Protein AF-A0A822H7Q4-F1 (afdb_monomer_lite)

pLDDT: mean 79.82, std 16.3, range [38.84, 96.62]

Structure (mmCIF, N/CA/C/O backbone):
data_AF-A0A822H7Q4-F1
#
_entry.id   AF-A0A822H7Q4-F1
#
loop_
_atom_site.group_PDB
_atom_site.id
_atom_site.type_symbol
_atom_site.label_atom_id
_atom_site.label_alt_id
_atom_site.label_comp_id
_atom_site.label_asym_id
_atom_site.label_entity_id
_atom_site.label_seq_id
_atom_site.pdbx_PDB_ins_code
_atom_site.Cartn_x
_atom_site.Cartn_y
_atom_site.Cartn_z
_atom_site.occupancy
_atom_site.B_iso_or_equiv
_atom_site.auth_seq_id
_atom_site.auth_comp_id
_atom_site.auth_asym_id
_atom_site.auth_atom_id
_atom_site.pdbx_PDB_model_num
ATOM 1 N N . GLU A 1 1 ? -47.490 20.380 -38.529 1.00 43.25 1 GLU A N 1
ATOM 2 C CA . GLU A 1 1 ? -46.152 21.006 -38.601 1.00 43.25 1 GLU A CA 1
ATOM 3 C C . GLU A 1 1 ? -46.006 21.868 -37.349 1.00 43.25 1 GLU A C 1
ATOM 5 O O . GLU A 1 1 ? -46.834 22.737 -37.156 1.00 43.25 1 GLU A O 1
ATOM 10 N N . ASN A 1 2 ? -45.132 21.643 -36.373 1.00 49.16 2 ASN A N 1
ATOM 11 C CA . ASN A 1 2 ? -43.896 20.877 -36.318 1.00 49.16 2 ASN A CA 1
ATOM 12 C C . ASN A 1 2 ? -43.684 20.486 -34.832 1.00 49.16 2 ASN A C 1
ATOM 14 O O . ASN A 1 2 ? -43.223 21.305 -34.042 1.00 49.16 2 ASN A O 1
ATOM 18 N N . TRP A 1 3 ? -44.114 19.288 -34.423 1.00 40.25 3 TRP A N 1
ATOM 19 C CA . TRP A 1 3 ? -43.796 18.728 -33.101 1.00 40.25 3 TRP A CA 1
ATOM 20 C C . TRP A 1 3 ? -42.573 17.829 -33.280 1.00 40.25 3 TRP A C 1
ATOM 22 O O . TRP A 1 3 ? -42.631 16.891 -34.071 1.00 40.25 3 TRP A O 1
ATOM 32 N N . ASN A 1 4 ? -41.470 18.146 -32.599 1.00 50.91 4 ASN A N 1
ATOM 33 C CA . ASN A 1 4 ? -40.236 17.367 -32.644 1.00 50.91 4 ASN A CA 1
ATOM 34 C C . ASN A 1 4 ? -40.035 16.669 -31.291 1.00 50.91 4 ASN A C 1
ATOM 36 O O . ASN A 1 4 ? -39.876 17.330 -30.268 1.00 50.91 4 ASN A O 1
ATOM 40 N N . GLU A 1 5 ? -40.075 15.340 -31.293 1.00 48.12 5 GLU A N 1
ATOM 41 C CA . GLU A 1 5 ? -39.989 14.460 -30.119 1.00 48.12 5 GLU A CA 1
ATOM 42 C C . GLU A 1 5 ? -38.529 14.052 -29.842 1.00 48.12 5 GLU A C 1
ATOM 44 O O . GLU A 1 5 ? -38.214 12.882 -29.658 1.00 48.12 5 GLU A O 1
ATOM 49 N N . CYS A 1 6 ? -37.603 15.013 -29.874 1.00 49.91 6 CYS A N 1
ATOM 50 C CA . CYS A 1 6 ? -36.176 14.791 -29.615 1.00 49.91 6 CYS A CA 1
ATOM 51 C C . CYS A 1 6 ? -35.567 15.993 -28.878 1.00 49.91 6 CYS A C 1
ATOM 53 O O . CYS A 1 6 ? -34.663 16.658 -29.378 1.00 49.91 6 CYS A O 1
ATOM 55 N N . ASP A 1 7 ? -36.055 16.279 -27.670 1.00 47.31 7 ASP A N 1
ATOM 56 C CA . ASP A 1 7 ? -35.211 16.944 -26.675 1.00 47.31 7 ASP A CA 1
ATOM 57 C C . ASP A 1 7 ? -34.294 15.867 -26.074 1.00 47.31 7 ASP A C 1
ATOM 59 O O . ASP A 1 7 ? -34.618 15.242 -25.062 1.00 47.31 7 ASP A O 1
ATOM 63 N N . ASP A 1 8 ? -33.146 15.636 -26.718 1.00 57.78 8 ASP A N 1
ATOM 64 C CA . ASP A 1 8 ? -32.043 14.797 -26.227 1.00 57.78 8 ASP A CA 1
ATOM 65 C C . ASP A 1 8 ? -31.395 15.428 -24.979 1.00 57.78 8 ASP A C 1
ATOM 67 O O . ASP A 1 8 ? -30.238 15.854 -24.971 1.00 57.78 8 ASP A O 1
ATOM 71 N N . LYS A 1 9 ? -32.139 15.511 -23.875 1.00 53.00 9 LYS A N 1
ATOM 72 C CA . LYS A 1 9 ? -31.542 15.742 -22.560 1.00 53.00 9 LYS A CA 1
ATOM 73 C C . LYS A 1 9 ? -31.116 14.384 -22.016 1.00 53.00 9 LYS A C 1
ATOM 75 O O . LYS A 1 9 ? -31.984 13.555 -21.733 1.00 53.00 9 LYS A O 1
ATOM 80 N N . PRO A 1 10 ? -29.813 14.114 -21.826 1.00 49.81 10 PRO A N 1
ATOM 81 C CA . PRO A 1 10 ? -29.409 12.885 -21.167 1.00 49.81 10 PRO A CA 1
ATOM 82 C C . PRO A 1 10 ? -30.016 12.852 -19.755 1.00 49.81 10 PRO A C 1
ATOM 84 O O . PRO A 1 10 ? -29.746 13.723 -18.932 1.00 49.81 10 PRO A O 1
ATOM 87 N N . ILE A 1 11 ? -30.811 11.814 -19.471 1.00 47.50 11 ILE A N 1
ATOM 88 C CA . ILE A 1 11 ? -31.518 11.527 -18.198 1.00 47.50 11 ILE A CA 1
ATOM 89 C C . ILE A 1 11 ? -30.562 11.232 -17.019 1.00 47.50 11 ILE A C 1
ATOM 91 O O . ILE A 1 11 ? -30.946 10.755 -15.955 1.00 47.50 11 ILE A O 1
ATOM 95 N N . ASN A 1 12 ? -29.285 11.563 -17.158 1.00 49.00 12 ASN A N 1
ATOM 96 C CA . ASN A 1 12 ? -28.330 11.457 -16.077 1.00 49.00 12 ASN A CA 1
ATOM 97 C C . ASN A 1 12 ? -27.286 12.564 -16.239 1.00 49.00 12 ASN A C 1
ATOM 99 O O . ASN A 1 12 ? -26.425 12.440 -17.120 1.00 49.00 12 ASN A O 1
ATOM 103 N N . PRO A 1 13 ? -27.309 13.634 -15.420 1.00 46.59 13 PRO A N 1
ATOM 104 C CA . PRO A 1 13 ? -26.098 14.399 -15.221 1.00 46.59 13 PRO A CA 1
ATOM 105 C C . PRO A 1 13 ? -25.134 13.408 -14.575 1.00 46.59 13 PRO A C 1
ATOM 107 O O . PRO A 1 13 ? -25.261 13.095 -13.391 1.00 46.59 13 PRO A O 1
ATOM 110 N N . LYS A 1 14 ? -24.254 12.821 -15.405 1.00 38.84 14 LYS A N 1
ATOM 111 C CA . LYS A 1 14 ? -23.145 11.953 -14.991 1.00 38.84 14 LYS A CA 1
ATOM 112 C C . LYS A 1 14 ? -22.671 12.445 -13.637 1.00 38.84 14 LYS A C 1
ATOM 114 O O . LYS A 1 14 ? -22.471 13.645 -13.515 1.00 38.84 14 LYS A O 1
ATOM 119 N N . ALA A 1 15 ? -22.514 11.558 -12.657 1.00 48.66 15 ALA A N 1
ATOM 120 C CA . ALA A 1 15 ? -21.921 11.897 -11.370 1.00 48.66 15 ALA A CA 1
ATOM 121 C C . ALA A 1 15 ? -20.591 12.631 -11.615 1.00 48.66 15 ALA A C 1
ATOM 123 O O . ALA A 1 15 ? -19.556 12.014 -11.860 1.00 48.66 15 ALA A O 1
ATOM 124 N N . THR A 1 16 ? -20.659 13.957 -11.664 1.00 43.28 16 THR A N 1
ATOM 125 C CA . THR A 1 16 ? -19.546 14.833 -11.971 1.00 43.28 16 THR A CA 1
ATOM 126 C C . THR A 1 16 ? -18.797 14.955 -10.669 1.00 43.28 16 THR A C 1
ATOM 128 O O . THR A 1 16 ? -19.237 15.643 -9.748 1.00 43.28 16 THR A O 1
ATOM 131 N N . GLU A 1 17 ? -17.704 14.206 -10.564 1.00 42.44 17 GLU A N 1
ATOM 132 C CA . GLU A 1 17 ? -16.727 14.395 -9.507 1.00 42.44 17 GLU A CA 1
ATOM 133 C C . GLU A 1 17 ? -16.291 15.866 -9.545 1.00 42.44 17 GLU A C 1
ATOM 135 O O . GLU A 1 17 ? -15.629 16.311 -10.480 1.00 42.44 17 GLU A O 1
ATOM 140 N N . THR A 1 18 ? -16.681 16.628 -8.526 1.00 52.69 18 THR A N 1
ATOM 141 C CA . THR A 1 18 ? -16.407 18.063 -8.326 1.00 52.69 18 THR A CA 1
ATOM 142 C C . THR A 1 18 ? -14.921 18.396 -8.153 1.00 52.69 18 THR A C 1
ATOM 144 O O . THR A 1 18 ? -14.574 19.468 -7.680 1.00 52.69 18 THR A O 1
ATOM 147 N N . LEU A 1 19 ? -14.018 17.481 -8.503 1.00 47.19 19 LEU A N 1
ATOM 148 C CA . LEU A 1 19 ? -12.579 17.653 -8.338 1.00 47.19 19 LEU A CA 1
ATOM 149 C C . LEU A 1 19 ? -11.866 18.145 -9.604 1.00 47.19 19 LEU A C 1
ATOM 151 O O . LEU A 1 19 ? -10.665 18.383 -9.520 1.00 47.19 19 LEU A O 1
ATOM 155 N N . LEU A 1 20 ? -12.542 18.258 -10.759 1.00 45.47 20 LEU A N 1
ATOM 156 C CA . LEU A 1 20 ? -11.851 18.472 -12.043 1.00 45.47 20 LEU A CA 1
ATOM 157 C C . LEU A 1 20 ? -12.375 19.595 -12.955 1.00 45.47 20 LEU A C 1
ATOM 159 O O . LEU A 1 20 ? -11.746 19.822 -13.983 1.00 45.47 20 LEU A O 1
ATOM 163 N N . ASN A 1 21 ? -13.437 20.330 -12.609 1.00 48.22 21 ASN A N 1
ATOM 164 C CA . ASN A 1 21 ? -13.974 21.386 -13.480 1.00 48.22 21 ASN A CA 1
ATOM 165 C C . ASN A 1 21 ? -14.161 22.710 -12.720 1.00 48.22 21 ASN A C 1
ATOM 167 O O . ASN A 1 21 ? -15.269 22.993 -12.282 1.00 48.22 21 ASN A O 1
ATOM 171 N N . ASP A 1 22 ? -13.107 23.524 -12.618 1.00 50.09 22 ASP A N 1
ATOM 172 C CA . ASP A 1 22 ? -13.198 24.900 -12.088 1.00 50.09 22 ASP A CA 1
ATOM 173 C C . ASP A 1 22 ? -13.002 25.985 -13.172 1.00 50.09 22 ASP A C 1
ATOM 175 O O . ASP A 1 22 ? -12.992 27.167 -12.858 1.00 50.09 22 ASP A O 1
ATOM 179 N N . GLU A 1 23 ? -12.838 25.644 -14.458 1.00 51.31 23 GLU A N 1
ATOM 180 C CA . GLU A 1 23 ? -12.320 26.631 -15.431 1.00 51.31 23 GLU A CA 1
ATOM 181 C C . GLU A 1 23 ? -13.359 27.348 -16.322 1.00 51.31 23 GLU A C 1
ATOM 183 O O . GLU A 1 23 ? -12.955 28.230 -17.076 1.00 51.31 23 GLU A O 1
ATOM 188 N N . ILE A 1 24 ? -14.668 27.033 -16.288 1.00 50.84 24 ILE A N 1
ATOM 189 C CA . ILE A 1 24 ? -15.596 27.524 -17.344 1.00 50.84 24 ILE A CA 1
ATOM 190 C C . ILE A 1 24 ? -16.765 28.421 -16.865 1.00 50.84 24 ILE A C 1
ATOM 192 O O . ILE A 1 24 ? -17.206 29.265 -17.641 1.00 50.84 24 ILE A O 1
ATOM 196 N N . ASP A 1 25 ? -17.221 28.370 -15.607 1.00 49.84 25 ASP A N 1
ATOM 197 C CA . ASP A 1 25 ? -18.505 29.010 -15.223 1.00 49.84 25 ASP A CA 1
ATOM 198 C C . ASP A 1 25 ? -18.415 30.379 -14.499 1.00 49.84 25 ASP A C 1
ATOM 200 O O . ASP A 1 25 ? -19.434 30.937 -14.085 1.00 49.84 25 ASP A O 1
ATOM 204 N N . ASP A 1 26 ? -17.229 30.983 -14.380 1.00 52.03 26 ASP A N 1
ATOM 205 C CA . ASP A 1 26 ? -17.000 32.139 -13.487 1.00 52.03 26 ASP A CA 1
ATOM 2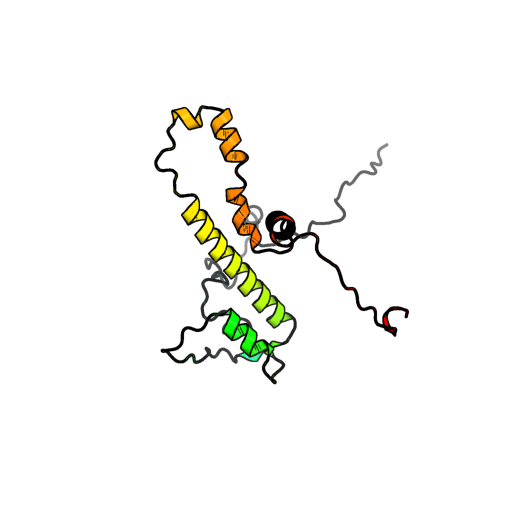06 C C . ASP A 1 26 ? -17.161 33.544 -14.109 1.00 52.03 26 ASP A C 1
ATOM 208 O O . ASP A 1 26 ? -16.841 34.547 -13.471 1.00 52.03 26 ASP A O 1
ATOM 212 N N . GLN A 1 27 ? -17.678 33.689 -15.335 1.00 52.03 27 GLN A N 1
ATOM 213 C CA . GLN A 1 27 ? -17.670 35.008 -15.999 1.00 52.03 27 GLN A CA 1
ATOM 214 C C . GLN A 1 27 ? -18.824 35.969 -15.646 1.00 52.03 27 GLN A C 1
ATOM 216 O O . GLN A 1 27 ? -18.727 37.137 -16.006 1.00 52.03 27 GLN A O 1
ATOM 221 N N . ASN A 1 28 ? -19.884 35.565 -14.928 1.00 49.94 28 ASN A N 1
ATOM 222 C CA . ASN A 1 28 ? -21.090 36.415 -14.788 1.00 49.94 28 ASN A CA 1
ATOM 223 C C . ASN A 1 28 ? -21.705 36.537 -13.377 1.00 49.94 28 ASN A C 1
ATOM 225 O O . ASN A 1 28 ? -22.917 36.716 -13.255 1.00 49.94 28 ASN A O 1
ATOM 229 N N . ASN A 1 29 ? -20.927 36.490 -12.289 1.00 46.94 29 ASN A N 1
ATOM 230 C CA . ASN A 1 29 ? -21.491 36.687 -10.942 1.00 46.94 29 ASN A CA 1
ATOM 231 C C . ASN A 1 29 ? -20.861 37.874 -10.193 1.00 46.94 29 ASN A C 1
ATOM 233 O O . ASN A 1 29 ? -19.789 37.766 -9.604 1.00 46.94 29 ASN A O 1
ATOM 237 N N . ILE A 1 30 ? -21.562 39.014 -10.206 1.00 52.94 30 ILE A N 1
ATOM 238 C CA . ILE A 1 30 ? -21.228 40.236 -9.461 1.00 52.94 30 ILE A CA 1
ATOM 239 C C . ILE A 1 30 ? -21.564 40.004 -7.981 1.00 52.94 30 ILE A C 1
ATOM 241 O O . ILE A 1 30 ? -22.642 40.330 -7.491 1.00 52.94 30 ILE A O 1
ATOM 245 N N . GLY A 1 31 ? -20.624 39.400 -7.268 1.00 50.88 31 GLY A N 1
ATOM 246 C CA . GLY A 1 31 ? -20.620 39.273 -5.818 1.00 50.88 31 GLY A CA 1
ATOM 247 C C . GLY A 1 31 ? -19.239 38.805 -5.387 1.00 50.88 31 GLY A C 1
ATOM 248 O O . GLY A 1 31 ? -18.739 37.820 -5.923 1.00 50.88 31 GLY A O 1
ATOM 249 N N . ILE A 1 32 ? -18.600 39.502 -4.444 1.00 57.34 32 ILE A N 1
ATOM 250 C CA . ILE A 1 32 ? -17.322 39.050 -3.880 1.00 57.34 32 ILE A CA 1
ATOM 251 C C . ILE A 1 32 ? -17.616 37.798 -3.046 1.00 57.34 32 ILE A C 1
ATOM 253 O O . ILE A 1 32 ? -18.024 37.878 -1.887 1.00 57.34 32 ILE A O 1
ATOM 257 N N . LYS A 1 33 ? -17.464 36.627 -3.665 1.00 54.88 33 LYS A N 1
ATOM 258 C CA . LYS A 1 33 ? -17.593 35.326 -3.015 1.00 54.88 33 LYS A CA 1
ATOM 259 C C . LYS A 1 33 ? -16.255 34.966 -2.374 1.00 54.88 33 LYS A C 1
ATOM 261 O O . LYS A 1 33 ? -15.488 34.209 -2.949 1.00 54.88 33 LYS A O 1
ATOM 266 N N . PHE A 1 34 ? -15.992 35.471 -1.170 1.00 54.28 34 PHE A N 1
ATOM 267 C CA . PHE A 1 34 ? -14.905 34.922 -0.355 1.00 54.28 34 PHE A CA 1
ATOM 268 C C . PHE A 1 34 ? -15.344 33.555 0.182 1.00 54.28 34 PHE A C 1
ATOM 270 O O . PHE A 1 34 ? -16.037 33.457 1.198 1.00 54.28 34 PHE A O 1
ATOM 277 N N . ALA A 1 35 ? -14.990 32.480 -0.520 1.00 65.19 35 ALA A N 1
ATOM 278 C CA . ALA A 1 35 ? -15.156 31.137 0.016 1.00 65.19 35 ALA A CA 1
ATOM 279 C C . ALA A 1 35 ? -14.091 30.906 1.108 1.00 65.19 35 ALA A C 1
ATOM 281 O O . ALA A 1 35 ? -12.917 31.226 0.898 1.00 65.19 35 ALA A O 1
ATOM 282 N N . PRO A 1 36 ? -14.438 30.345 2.281 1.00 56.47 36 PRO A N 1
ATOM 283 C CA . PRO A 1 36 ? -13.436 29.959 3.268 1.00 56.47 36 PRO A CA 1
ATOM 284 C C . PRO A 1 36 ? -12.482 28.929 2.644 1.00 56.47 36 PRO A C 1
ATOM 286 O O . PRO A 1 36 ? -12.860 27.783 2.419 1.00 56.47 36 PRO A O 1
ATOM 289 N N . GLY A 1 37 ? -11.250 29.354 2.349 1.00 64.81 37 GLY A N 1
ATOM 290 C CA . GLY A 1 37 ? -10.260 28.545 1.629 1.00 64.81 37 GLY A CA 1
ATOM 291 C C . GLY A 1 37 ? -9.882 29.060 0.238 1.00 64.81 37 GLY A C 1
ATOM 292 O O . GLY A 1 37 ? -9.116 28.384 -0.444 1.00 64.81 37 GLY A O 1
ATOM 293 N N . GLU A 1 38 ? -10.354 30.239 -0.172 1.00 72.00 38 GLU A N 1
ATOM 294 C CA . GLU A 1 38 ? -9.885 30.906 -1.389 1.00 72.00 38 GLU A CA 1
ATOM 295 C C . GLU A 1 38 ? -8.345 30.989 -1.402 1.00 72.00 38 GLU A C 1
ATOM 297 O O . GLU A 1 38 ? -7.716 31.347 -0.403 1.00 72.00 38 GLU A O 1
ATOM 302 N N . ASN A 1 39 ? -7.733 30.587 -2.519 1.00 69.81 39 ASN A N 1
ATOM 303 C CA . ASN A 1 39 ? -6.283 30.441 -2.726 1.00 69.81 39 ASN A CA 1
ATOM 304 C C . ASN A 1 39 ? -5.565 29.317 -1.951 1.00 69.81 39 ASN A C 1
ATOM 306 O O . ASN A 1 39 ? -4.356 29.141 -2.127 1.00 69.81 39 ASN A O 1
ATOM 310 N N . ASN A 1 40 ? -6.262 28.502 -1.152 1.00 75.44 40 ASN A N 1
ATOM 311 C CA . ASN A 1 40 ? -5.648 27.369 -0.456 1.00 75.44 40 ASN A CA 1
ATOM 312 C C . ASN A 1 40 ? -5.873 26.046 -1.196 1.00 75.44 40 ASN A C 1
ATOM 314 O O . ASN A 1 40 ? -7.000 25.611 -1.417 1.00 75.44 40 ASN A O 1
ATOM 318 N N . LYS A 1 41 ? -4.778 25.344 -1.511 1.00 77.62 41 LYS A N 1
ATOM 319 C CA . LYS A 1 41 ? -4.829 23.977 -2.050 1.00 77.62 41 LYS A CA 1
ATOM 320 C C . LYS A 1 41 ? -4.904 22.967 -0.900 1.00 77.62 41 LYS A C 1
ATOM 322 O O . LYS A 1 41 ? -4.080 23.046 0.017 1.00 77.62 41 LYS A O 1
ATOM 327 N N . PRO A 1 42 ? -5.837 22.000 -0.927 1.00 74.19 42 PRO A N 1
ATOM 328 C CA . PRO A 1 42 ? -5.928 20.996 0.121 1.00 74.19 42 PRO A CA 1
ATOM 329 C C . PRO A 1 42 ? -4.659 20.140 0.157 1.00 74.19 42 PRO A C 1
ATOM 331 O O . PRO A 1 42 ? -4.138 19.699 -0.871 1.00 74.19 42 PRO A O 1
ATOM 334 N N . ILE A 1 43 ? -4.161 19.882 1.365 1.00 82.56 43 ILE A N 1
ATOM 335 C CA . ILE A 1 43 ? -3.014 18.998 1.564 1.00 82.56 43 ILE A CA 1
ATOM 336 C C . ILE A 1 43 ? -3.457 17.561 1.271 1.00 82.56 43 ILE A C 1
ATOM 338 O O . ILE A 1 43 ? -4.503 17.102 1.730 1.00 82.56 43 ILE A O 1
ATOM 342 N N . SER A 1 44 ? -2.641 16.822 0.517 1.00 83.25 44 SER A N 1
ATOM 343 C CA . SER A 1 44 ? -2.902 15.408 0.245 1.00 83.25 44 SER A CA 1
ATOM 344 C C . SER A 1 44 ? -2.959 14.585 1.538 1.00 83.25 44 SER A C 1
ATOM 346 O O . SER A 1 44 ? -2.114 14.733 2.423 1.00 83.25 44 SER A O 1
ATOM 348 N N . ILE A 1 45 ? -3.878 13.615 1.585 1.00 86.12 45 ILE A N 1
ATOM 349 C CA . ILE A 1 45 ? -4.057 12.641 2.683 1.00 86.12 45 ILE A CA 1
ATOM 350 C C . ILE A 1 45 ? -2.745 11.917 3.052 1.00 86.12 45 ILE A C 1
ATOM 352 O O . ILE A 1 45 ? -2.586 11.432 4.174 1.00 86.12 45 ILE A O 1
ATOM 356 N N . LEU A 1 46 ? -1.809 11.803 2.104 1.00 85.56 46 LEU A N 1
ATOM 357 C CA . LEU A 1 46 ? -0.505 11.178 2.329 1.00 85.56 46 LEU A CA 1
ATOM 358 C C . LEU A 1 46 ? 0.520 12.097 2.998 1.00 85.56 46 LEU A C 1
ATOM 360 O O . LEU A 1 46 ? 1.384 11.594 3.716 1.00 85.56 46 LEU A O 1
ATOM 364 N N . MET A 1 47 ? 0.445 13.400 2.729 1.00 84.31 47 MET A N 1
ATOM 365 C CA . MET A 1 47 ? 1.413 14.388 3.210 1.00 84.31 47 MET A CA 1
ATOM 366 C C . MET A 1 47 ? 1.053 14.893 4.608 1.00 84.31 47 MET A C 1
ATOM 368 O O . MET A 1 47 ? 1.941 15.215 5.395 1.00 84.31 47 MET A O 1
ATOM 372 N N . ASP A 1 48 ? -0.237 14.917 4.942 1.00 86.44 48 ASP A N 1
ATOM 373 C CA . ASP A 1 48 ? -0.692 15.361 6.252 1.00 86.44 48 ASP A CA 1
ATOM 374 C C . ASP A 1 48 ? -0.459 14.290 7.341 1.00 86.44 48 ASP A C 1
ATOM 376 O O . ASP A 1 48 ? -1.076 13.217 7.382 1.00 86.44 48 ASP A O 1
ATOM 380 N N . LEU A 1 49 ? 0.446 14.616 8.269 1.00 84.38 49 LEU A N 1
ATOM 381 C CA . LEU A 1 49 ? 0.801 13.784 9.419 1.00 84.38 49 LEU A CA 1
ATOM 382 C C . LEU A 1 49 ? -0.341 13.644 10.436 1.00 84.38 49 LEU A C 1
ATOM 384 O O . LEU A 1 49 ? -0.404 12.624 11.123 1.00 84.38 49 LEU A O 1
ATOM 388 N N . LYS A 1 50 ? -1.223 14.646 10.540 1.00 86.94 50 LYS A N 1
ATOM 389 C CA . LYS A 1 50 ? -2.293 14.748 11.550 1.00 86.94 50 LYS A CA 1
ATOM 390 C C . LYS A 1 50 ? -3.686 14.511 10.963 1.00 86.94 50 LYS A C 1
ATOM 392 O O . LYS A 1 50 ? -4.687 14.732 11.641 1.00 86.94 50 LYS A O 1
ATOM 397 N N . VAL A 1 51 ? -3.757 14.027 9.724 1.00 89.69 51 VAL A N 1
ATOM 398 C CA . VAL A 1 51 ? -5.013 13.903 8.976 1.00 89.69 51 VAL A CA 1
ATOM 399 C C . VAL A 1 51 ? -6.074 13.072 9.701 1.00 89.69 51 VAL A C 1
ATOM 401 O O . VAL A 1 51 ? -7.244 13.425 9.655 1.00 89.69 51 VAL A O 1
ATOM 404 N N . ASP A 1 52 ? -5.716 11.991 10.410 1.00 89.94 52 ASP A N 1
ATOM 405 C CA . ASP A 1 52 ? -6.727 11.190 11.121 1.00 89.94 52 ASP A CA 1
ATOM 406 C C . ASP A 1 52 ? -7.300 11.963 12.316 1.00 89.94 52 ASP A C 1
ATOM 408 O O . ASP A 1 52 ? -8.508 11.947 12.545 1.00 89.94 52 ASP A O 1
ATOM 412 N N . GLU A 1 53 ? -6.427 12.631 13.070 1.00 91.06 53 GLU A N 1
ATOM 413 C CA . GLU A 1 53 ? -6.769 13.396 14.264 1.00 91.06 53 GLU A CA 1
ATOM 414 C C . GLU A 1 53 ? -7.635 14.616 13.942 1.00 91.06 53 GLU A C 1
ATOM 416 O O . GLU A 1 53 ? -8.552 14.929 14.705 1.00 91.06 53 GLU A O 1
ATOM 421 N N . LEU A 1 54 ? -7.373 15.258 12.800 1.00 88.62 54 LEU A N 1
ATOM 422 C CA . LEU A 1 54 ? -8.141 16.395 12.293 1.00 88.62 54 LEU A CA 1
ATOM 423 C C . LEU A 1 54 ? -9.455 15.965 11.625 1.00 88.62 54 LEU A C 1
ATOM 425 O O . LEU A 1 54 ? -10.474 16.620 11.820 1.00 88.62 54 LEU A O 1
ATOM 429 N N . THR A 1 55 ? -9.466 14.844 10.894 1.00 90.69 55 THR A N 1
ATOM 430 C CA . THR A 1 55 ? -10.675 14.346 10.203 1.00 90.69 55 THR A CA 1
ATOM 431 C C . THR A 1 55 ? -11.698 13.769 11.181 1.00 90.69 55 THR A C 1
ATOM 433 O O . THR A 1 55 ? -12.903 13.865 10.954 1.00 90.69 55 THR A O 1
ATOM 436 N N . PHE A 1 56 ? -11.250 13.190 12.302 1.00 92.50 56 PHE A N 1
ATOM 437 C CA . PHE A 1 56 ? -12.139 12.582 13.297 1.00 92.50 56 PHE A CA 1
ATOM 438 C C . PHE A 1 56 ? -12.012 13.218 14.694 1.00 92.50 56 PHE A C 1
ATOM 440 O O . PHE A 1 56 ? -11.610 12.532 15.645 1.00 92.50 56 PHE A O 1
ATOM 447 N N . PRO A 1 57 ? -12.456 14.479 14.886 1.00 91.06 57 PRO A N 1
ATOM 448 C CA . PRO A 1 57 ? -12.431 15.138 16.194 1.00 91.06 57 PRO A CA 1
ATOM 449 C C . PRO A 1 57 ? -13.208 14.368 17.267 1.00 91.06 57 PRO A C 1
ATOM 451 O O . PRO A 1 57 ? -12.790 14.319 18.416 1.00 91.06 57 PRO A O 1
ATOM 454 N N . LYS A 1 58 ? -14.295 13.676 16.899 1.00 90.38 58 LYS A N 1
ATOM 455 C CA . LYS A 1 58 ? -15.088 12.846 17.829 1.00 90.38 58 LYS A CA 1
ATOM 456 C C . LYS A 1 58 ? -14.312 11.652 18.406 1.00 90.38 58 LYS A C 1
ATOM 458 O O . LYS A 1 58 ? -14.714 11.098 19.426 1.00 90.38 58 LYS A O 1
ATOM 463 N N . ILE A 1 59 ? -13.248 11.217 17.732 1.00 90.38 59 ILE A N 1
ATOM 464 C CA . ILE A 1 59 ? -12.414 10.085 18.156 1.00 90.38 59 ILE A CA 1
ATOM 465 C C . ILE A 1 59 ? -11.177 10.602 18.890 1.00 90.38 59 ILE A C 1
ATOM 467 O O . ILE A 1 59 ? -10.883 10.143 19.989 1.00 90.38 59 ILE A O 1
ATOM 471 N N . TYR A 1 60 ? -10.474 11.566 18.294 1.00 90.25 60 TYR A N 1
ATOM 472 C CA . TYR A 1 60 ? -9.155 12.002 18.761 1.00 90.25 60 TYR A CA 1
ATOM 473 C C . TYR A 1 60 ? -9.174 13.309 19.562 1.00 90.25 60 TYR A C 1
ATOM 475 O O . TYR A 1 60 ? -8.138 13.733 20.070 1.00 90.25 60 TYR A O 1
ATOM 483 N N . CYS A 1 61 ? -10.327 13.973 19.670 1.00 88.19 61 CYS A N 1
ATOM 484 C CA . CYS A 1 61 ? -10.493 15.279 20.316 1.00 88.19 61 CYS A CA 1
ATOM 485 C C . CYS A 1 61 ? -9.508 16.342 19.792 1.00 88.19 61 CYS A C 1
ATOM 487 O O . CYS A 1 61 ? -9.049 17.185 20.560 1.00 88.19 61 CYS A O 1
ATOM 489 N N . GLY A 1 62 ? -9.112 16.250 18.515 1.00 82.50 62 GLY A N 1
ATOM 490 C CA . GLY A 1 62 ? -8.105 17.124 17.901 1.00 82.50 62 GLY A CA 1
ATOM 491 C C . GLY A 1 62 ? -6.690 16.985 18.482 1.00 82.50 62 GLY A C 1
ATOM 492 O O . GLY A 1 62 ? -5.819 17.798 18.181 1.00 82.50 62 GLY A O 1
ATOM 493 N N . LYS A 1 63 ? -6.430 15.976 19.325 1.00 85.81 63 LYS A N 1
ATOM 494 C CA . LYS A 1 63 ? -5.127 15.762 19.962 1.00 85.81 63 LYS A CA 1
ATOM 495 C C . LYS A 1 63 ? -4.285 14.788 19.153 1.00 85.81 63 LYS A C 1
ATOM 497 O O . LYS A 1 63 ? -4.724 13.688 18.829 1.00 85.81 63 LYS A O 1
ATOM 502 N N . GLN A 1 64 ? -3.038 15.176 18.899 1.00 84.56 64 GLN A N 1
ATOM 503 C CA . GLN A 1 64 ? -2.061 14.323 18.232 1.00 84.56 64 GLN A CA 1
ATOM 504 C C . GLN A 1 64 ? -1.754 13.068 19.062 1.00 84.56 64 GLN A C 1
ATOM 506 O O . GLN A 1 64 ? -1.586 13.132 20.285 1.00 84.56 64 GLN A O 1
ATOM 511 N N . ARG A 1 65 ? -1.614 11.924 18.382 1.00 84.19 65 ARG A N 1
ATOM 512 C CA . ARG A 1 65 ? -1.157 10.675 19.003 1.00 84.19 65 ARG A CA 1
ATOM 513 C C . ARG A 1 65 ? 0.262 10.826 19.565 1.00 84.19 65 ARG A C 1
ATOM 515 O O . ARG A 1 65 ? 1.187 11.233 18.864 1.00 84.19 65 ARG A O 1
ATOM 522 N N . LYS A 1 66 ? 0.451 10.441 20.830 1.00 85.69 66 LYS A N 1
ATOM 523 C CA . LYS A 1 66 ? 1.770 10.394 21.478 1.00 85.69 66 LYS A CA 1
ATOM 524 C C . LYS A 1 66 ? 2.477 9.096 21.093 1.00 85.69 66 LYS A C 1
ATOM 526 O O . LYS A 1 66 ? 2.132 8.028 21.594 1.00 85.69 66 LYS A O 1
ATOM 531 N N . ILE A 1 67 ? 3.455 9.183 20.198 1.00 84.44 67 ILE A N 1
ATOM 532 C CA . ILE A 1 67 ? 4.286 8.045 19.787 1.00 84.44 67 ILE A CA 1
ATOM 533 C C . ILE A 1 67 ? 5.633 8.158 20.502 1.00 84.44 67 ILE A C 1
ATOM 535 O O . ILE A 1 67 ? 6.222 9.235 20.553 1.00 84.44 67 ILE A O 1
ATOM 539 N N . LYS A 1 68 ? 6.122 7.050 21.073 1.00 87.12 68 LYS A N 1
ATOM 540 C CA . LYS A 1 68 ? 7.455 7.012 21.691 1.00 87.12 68 LYS A CA 1
ATOM 541 C C . LYS A 1 68 ? 8.522 7.287 20.616 1.00 87.12 68 LYS A C 1
ATOM 543 O O . LYS A 1 68 ? 8.483 6.623 19.579 1.00 87.12 68 LYS A O 1
ATOM 548 N N . PRO A 1 69 ? 9.495 8.185 20.858 1.00 79.81 69 PRO A N 1
ATOM 549 C CA . PRO A 1 69 ? 10.439 8.632 19.828 1.00 79.81 69 PRO A CA 1
ATOM 550 C C . PRO A 1 69 ? 11.339 7.507 19.299 1.00 79.81 69 PRO A C 1
ATOM 552 O O . PRO A 1 69 ? 11.749 7.539 18.146 1.00 79.81 69 PRO A O 1
ATOM 555 N N . ASN A 1 70 ? 11.592 6.471 20.105 1.00 86.25 70 ASN A N 1
ATOM 556 C CA . ASN A 1 70 ? 12.496 5.379 19.739 1.00 86.25 70 ASN A CA 1
ATOM 557 C C . ASN A 1 70 ? 11.813 4.209 18.995 1.00 86.25 70 ASN A C 1
ATOM 559 O O . ASN A 1 70 ? 12.387 3.132 18.861 1.00 86.25 70 ASN A O 1
ATOM 563 N N . VAL A 1 71 ? 10.560 4.370 18.545 1.00 87.50 71 VAL A N 1
ATOM 564 C CA . VAL A 1 71 ? 9.791 3.288 17.909 1.00 87.50 71 VAL A CA 1
ATOM 565 C C . VAL A 1 71 ? 9.382 3.670 16.490 1.00 87.50 71 VAL A C 1
ATOM 567 O O . VAL A 1 71 ? 8.554 4.554 16.277 1.00 87.50 71 VAL A O 1
ATOM 570 N N . LYS A 1 72 ? 9.894 2.930 15.498 1.00 85.62 72 LYS A N 1
ATOM 571 C CA . LYS A 1 72 ? 9.442 3.042 14.103 1.00 85.62 72 LYS A CA 1
ATOM 572 C C . LYS A 1 72 ? 8.054 2.414 13.947 1.00 85.62 72 LYS A C 1
ATOM 574 O O . LYS A 1 72 ? 7.910 1.189 13.879 1.00 85.62 72 LYS A O 1
ATOM 579 N N . LEU A 1 73 ? 7.024 3.256 13.874 1.00 88.06 73 LEU A N 1
ATOM 580 C CA . LEU A 1 73 ? 5.631 2.827 13.764 1.00 88.06 73 LEU A CA 1
ATOM 581 C C . LEU A 1 73 ? 5.045 3.158 12.386 1.00 88.06 73 LEU A C 1
ATOM 583 O O . LEU A 1 73 ? 4.879 4.316 12.016 1.00 88.06 73 LEU A O 1
ATOM 587 N N . THR A 1 74 ? 4.704 2.126 11.614 1.00 90.94 74 THR A N 1
ATOM 588 C CA . THR A 1 74 ? 4.012 2.282 10.326 1.00 90.94 74 THR A CA 1
ATOM 589 C C . THR A 1 74 ? 2.526 2.562 10.545 1.00 90.94 74 THR A C 1
ATOM 591 O O . THR A 1 74 ? 1.914 1.975 11.437 1.00 90.94 74 THR A O 1
ATOM 594 N N . TYR A 1 75 ? 1.905 3.345 9.658 1.00 91.94 75 TYR A N 1
ATOM 595 C CA . TYR A 1 75 ? 0.460 3.608 9.694 1.00 91.94 75 TYR A CA 1
ATOM 596 C C . TYR A 1 75 ? -0.391 2.326 9.747 1.00 91.94 75 TYR A C 1
ATOM 598 O O . TYR A 1 75 ? -1.337 2.246 10.521 1.00 91.94 75 TYR A O 1
ATOM 606 N N . ALA A 1 76 ? -0.004 1.271 9.021 1.00 93.19 76 ALA A N 1
ATOM 607 C CA . ALA A 1 76 ? -0.690 -0.024 9.062 1.00 93.19 76 ALA A CA 1
ATOM 608 C C . ALA A 1 76 ? -0.699 -0.673 10.458 1.00 93.19 76 ALA A C 1
ATOM 610 O O . ALA A 1 76 ? -1.667 -1.341 10.815 1.00 93.19 76 ALA A O 1
ATOM 611 N N . LYS A 1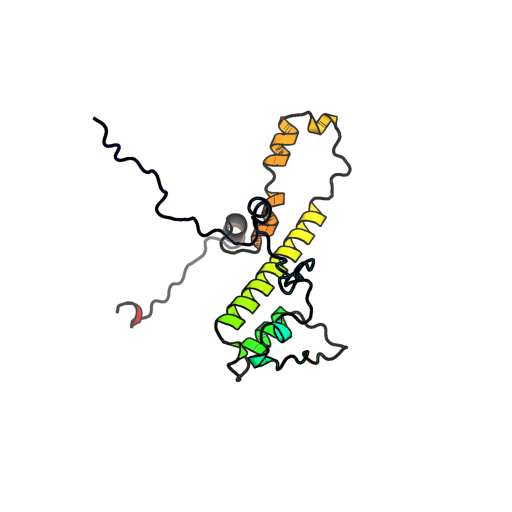 77 ? 0.358 -0.476 11.261 1.00 93.00 77 LYS A N 1
ATOM 612 C CA . LYS A 1 77 ? 0.407 -0.965 12.648 1.00 93.00 77 LYS A CA 1
ATOM 613 C C . LYS A 1 77 ? -0.548 -0.171 13.536 1.00 93.00 77 LYS A C 1
ATOM 615 O O . LYS A 1 77 ? -1.237 -0.776 14.350 1.00 93.00 77 LYS A O 1
ATOM 620 N N . ILE A 1 78 ? -0.622 1.145 13.334 1.00 92.06 78 ILE A N 1
ATOM 621 C CA . ILE A 1 78 ? -1.558 2.025 14.046 1.00 92.06 78 ILE A CA 1
ATOM 622 C C . ILE A 1 78 ? -2.996 1.626 13.720 1.00 92.06 78 ILE A C 1
ATOM 624 O O . ILE A 1 78 ? -3.742 1.276 14.625 1.00 92.06 78 ILE A O 1
ATOM 628 N N . ALA A 1 79 ? -3.344 1.559 12.433 1.00 93.00 79 ALA A N 1
ATOM 629 C CA . ALA A 1 79 ? -4.661 1.142 11.958 1.00 93.00 79 ALA A CA 1
ATOM 630 C C . ALA A 1 79 ? -5.067 -0.236 12.503 1.00 93.00 79 ALA A C 1
ATOM 632 O O . ALA A 1 79 ? -6.171 -0.419 13.005 1.00 93.00 79 ALA A O 1
ATOM 633 N N . LYS A 1 80 ? -4.150 -1.212 12.460 1.00 93.50 80 LYS A N 1
ATOM 634 C CA . LYS A 1 80 ? -4.377 -2.554 13.012 1.00 93.50 80 LYS A CA 1
ATOM 635 C C . LYS A 1 80 ? -4.572 -2.534 14.531 1.00 93.50 80 LYS A C 1
ATOM 637 O O . LYS A 1 80 ? -5.308 -3.367 15.053 1.00 93.50 80 LYS A O 1
ATOM 642 N N . SER A 1 81 ? -3.878 -1.651 15.246 1.00 92.31 81 SER A N 1
ATOM 643 C CA . SER A 1 81 ? -4.083 -1.466 16.681 1.00 92.31 81 SER A CA 1
ATOM 644 C C . SER A 1 81 ? -5.476 -0.904 16.929 1.00 92.31 81 SER A C 1
ATOM 646 O O . SER A 1 81 ? -6.264 -1.565 17.587 1.00 92.31 81 SER A O 1
ATOM 648 N N . GLU A 1 82 ? -5.803 0.240 16.324 1.00 91.88 82 GLU A N 1
ATOM 649 C CA . GLU A 1 82 ? -7.083 0.945 16.474 1.00 91.88 82 GLU A CA 1
ATOM 650 C C . GLU A 1 82 ? -8.291 0.055 16.152 1.00 91.88 82 GLU A C 1
ATOM 652 O O . GLU A 1 82 ? -9.273 0.073 16.885 1.00 91.88 82 GLU A O 1
ATOM 657 N N . LEU A 1 83 ? -8.210 -0.771 15.104 1.00 91.81 83 LEU A N 1
ATOM 658 C CA . LEU A 1 83 ? -9.291 -1.691 14.728 1.00 91.81 83 LEU A CA 1
ATOM 659 C C . LEU A 1 83 ? -9.467 -2.875 15.689 1.00 91.81 83 LEU A C 1
ATOM 661 O O . LEU A 1 83 ? -10.547 -3.460 15.740 1.00 91.81 83 LEU A O 1
ATOM 665 N N . ARG A 1 84 ? -8.420 -3.245 16.434 1.00 92.25 84 ARG A N 1
ATOM 666 C CA . ARG A 1 84 ? -8.450 -4.345 17.414 1.00 92.25 84 ARG A CA 1
ATOM 667 C C . ARG A 1 84 ? -8.683 -3.869 18.845 1.00 92.25 84 ARG A C 1
ATOM 669 O O . ARG A 1 84 ? -8.771 -4.704 19.741 1.00 92.25 84 ARG A O 1
ATOM 676 N N . MET A 1 85 ? -8.750 -2.560 19.076 1.00 89.75 85 MET A N 1
ATOM 677 C CA . MET A 1 85 ? -9.058 -2.027 20.398 1.00 89.75 85 MET A CA 1
ATOM 678 C C . MET A 1 85 ? -10.479 -2.416 20.812 1.00 89.75 85 MET A C 1
ATOM 680 O O . MET A 1 85 ? -11.376 -2.542 19.978 1.00 89.75 85 MET A O 1
ATOM 684 N N . PHE A 1 86 ? -10.676 -2.580 22.123 1.00 90.69 86 PHE A N 1
ATOM 685 C CA . PHE A 1 86 ? -12.003 -2.776 22.707 1.00 90.69 86 PHE A CA 1
ATOM 686 C C . PHE A 1 86 ? -12.932 -1.594 22.387 1.00 90.69 86 PHE A C 1
ATOM 688 O O . PHE A 1 86 ? -14.111 -1.786 22.097 1.00 90.69 86 PHE A O 1
ATOM 695 N N . ASP A 1 87 ? -12.386 -0.372 22.365 1.00 89.88 87 ASP A N 1
ATOM 696 C CA . ASP A 1 87 ? -13.120 0.814 21.929 1.00 89.88 87 ASP A CA 1
ATOM 697 C C . ASP A 1 87 ? -13.489 0.727 20.438 1.00 89.88 87 ASP A C 1
ATOM 699 O O . ASP A 1 87 ? -12.639 0.749 19.544 1.00 89.88 87 ASP A O 1
ATOM 703 N N . ARG A 1 88 ? -14.797 0.678 20.167 1.00 90.56 88 ARG A N 1
ATOM 704 C CA . ARG A 1 88 ? -15.363 0.551 18.821 1.00 90.56 88 ARG A CA 1
ATOM 705 C C . ARG A 1 88 ? -15.481 1.867 18.058 1.00 90.56 88 ARG A C 1
ATOM 707 O O . ARG A 1 88 ? -15.865 1.840 16.890 1.00 90.56 88 ARG A O 1
ATOM 714 N N . ARG A 1 89 ? -15.124 3.021 18.638 1.00 89.81 89 ARG A N 1
ATOM 715 C CA . ARG A 1 89 ? -15.165 4.318 17.927 1.00 89.81 89 ARG A CA 1
ATOM 716 C C . ARG A 1 89 ? -14.338 4.298 16.639 1.00 89.81 89 ARG A C 1
ATOM 718 O O . ARG A 1 89 ? -14.788 4.842 15.631 1.00 89.81 89 ARG A O 1
ATOM 725 N N . CYS A 1 90 ? -13.191 3.618 16.657 1.00 88.12 90 CYS A N 1
ATOM 726 C CA . CYS A 1 90 ? -12.319 3.428 15.495 1.00 88.12 90 CYS A CA 1
ATOM 727 C C . CYS A 1 90 ? -12.849 2.400 14.480 1.00 88.12 90 CYS A C 1
ATOM 729 O O . CYS A 1 90 ? -12.419 2.404 13.330 1.00 88.12 90 CYS A O 1
ATOM 731 N N . GLY A 1 91 ? -13.791 1.543 14.885 1.00 89.56 91 GLY A N 1
ATOM 732 C CA . GLY A 1 91 ? -14.450 0.554 14.028 1.00 89.56 91 GLY A CA 1
ATOM 733 C C . GLY A 1 91 ? -15.653 1.097 13.253 1.00 89.56 91 GLY A C 1
ATOM 734 O O . GLY A 1 91 ? -16.285 0.349 12.514 1.00 89.56 91 GLY A O 1
ATOM 735 N N . LYS A 1 92 ? -15.992 2.385 13.405 1.00 91.94 92 LYS A N 1
ATOM 736 C CA . LYS A 1 92 ? -17.063 3.017 12.626 1.00 91.94 92 LYS A CA 1
ATOM 737 C C . LYS A 1 92 ? -16.746 2.985 11.137 1.00 91.94 92 LYS A C 1
ATOM 739 O O . LYS A 1 92 ? -15.620 3.273 10.735 1.00 91.94 92 LYS A O 1
ATOM 744 N N . VAL A 1 93 ? -17.778 2.747 10.332 1.00 94.06 93 VAL A N 1
ATOM 745 C CA . VAL A 1 93 ? -17.701 2.616 8.870 1.00 94.06 93 VAL A CA 1
ATOM 746 C C . VAL A 1 93 ? -16.918 3.768 8.223 1.00 94.06 93 VAL A C 1
ATOM 748 O O . VAL A 1 93 ? -15.980 3.524 7.468 1.00 94.06 93 VAL A O 1
ATOM 751 N N . SER A 1 94 ? -17.202 5.021 8.596 1.00 92.94 94 SER A N 1
ATOM 752 C CA . SER A 1 94 ? -16.504 6.201 8.056 1.00 92.94 94 SER A CA 1
ATOM 753 C C . SER A 1 94 ? -14.995 6.186 8.335 1.00 92.94 94 SER A C 1
ATOM 755 O O . SER A 1 94 ? -14.186 6.459 7.449 1.00 92.94 94 SER A O 1
ATOM 757 N N . LYS A 1 95 ? -14.594 5.823 9.560 1.00 93.31 95 LYS A N 1
ATOM 758 C CA . LYS A 1 95 ? -13.180 5.735 9.955 1.00 93.31 95 LYS A CA 1
ATOM 759 C C . LYS A 1 95 ? -12.495 4.532 9.310 1.00 93.31 95 LYS A C 1
ATOM 761 O O . LYS A 1 95 ? -11.333 4.634 8.909 1.00 93.31 95 LYS A O 1
ATOM 766 N N . LEU A 1 96 ? -13.204 3.414 9.180 1.00 94.38 96 LEU A N 1
ATOM 767 C CA . LEU A 1 96 ? -12.706 2.207 8.530 1.00 94.38 96 LEU A CA 1
ATOM 768 C C . LEU A 1 96 ? -12.374 2.474 7.058 1.00 94.38 96 LEU A C 1
ATOM 770 O O . LEU A 1 96 ? -11.244 2.221 6.640 1.00 94.38 96 LEU A O 1
ATOM 774 N N . PHE A 1 97 ? -13.309 3.054 6.299 1.00 94.56 97 PHE A N 1
ATOM 775 C CA . PHE A 1 97 ? -13.086 3.384 4.890 1.00 94.56 97 PHE A CA 1
ATOM 776 C C . PHE A 1 97 ? -12.011 4.447 4.699 1.00 94.56 97 PHE A C 1
ATOM 778 O O . PHE A 1 97 ? -11.165 4.297 3.819 1.00 94.56 97 PHE A O 1
ATOM 785 N N . PHE A 1 98 ? -11.966 5.465 5.561 1.00 94.25 98 PHE A N 1
ATOM 786 C CA . PHE A 1 98 ? -10.887 6.450 5.531 1.00 94.25 98 PHE A CA 1
ATOM 787 C C . PHE A 1 98 ? -9.513 5.791 5.718 1.00 94.25 98 PHE A C 1
ATOM 789 O O . PHE A 1 98 ? -8.585 6.005 4.937 1.00 94.25 98 PHE A O 1
ATOM 796 N N . THR A 1 99 ? -9.392 4.937 6.736 1.00 94.06 99 THR A N 1
ATOM 797 C CA . THR A 1 99 ? -8.147 4.227 7.057 1.00 94.06 99 THR A CA 1
ATOM 798 C C . THR A 1 99 ? -7.741 3.278 5.927 1.00 94.06 99 THR A C 1
ATOM 800 O O . THR A 1 99 ? -6.564 3.212 5.566 1.00 94.06 99 THR A O 1
ATOM 803 N N . TYR A 1 100 ? -8.713 2.581 5.331 1.00 93.00 100 TYR A N 1
ATOM 804 C CA . TYR A 1 100 ? -8.513 1.743 4.152 1.00 93.00 100 TYR A CA 1
ATOM 805 C C . TYR A 1 100 ? -7.999 2.558 2.961 1.00 93.00 100 TYR A C 1
ATOM 807 O O . TYR A 1 100 ? -6.950 2.219 2.412 1.00 93.00 100 TYR A O 1
ATOM 815 N N . LYS A 1 101 ? -8.670 3.664 2.611 1.00 92.44 101 LYS A N 1
ATOM 816 C CA . LYS A 1 101 ? -8.278 4.534 1.496 1.00 92.44 101 LYS A CA 1
ATOM 817 C C . LYS A 1 101 ? -6.874 5.086 1.706 1.00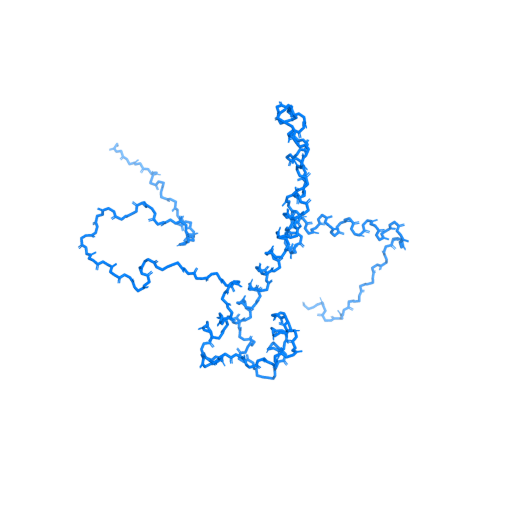 92.44 101 LYS A C 1
ATOM 819 O O . LYS A 1 101 ? -6.041 4.964 0.817 1.00 92.44 101 LYS A O 1
ATOM 824 N N . LYS A 1 102 ? -6.556 5.598 2.900 1.00 93.06 102 LYS A N 1
ATOM 825 C CA . LYS A 1 102 ? -5.209 6.091 3.230 1.00 93.06 102 LYS A CA 1
ATOM 826 C C . LYS A 1 102 ? -4.142 4.998 3.098 1.00 93.06 102 LYS A C 1
ATOM 828 O O . LYS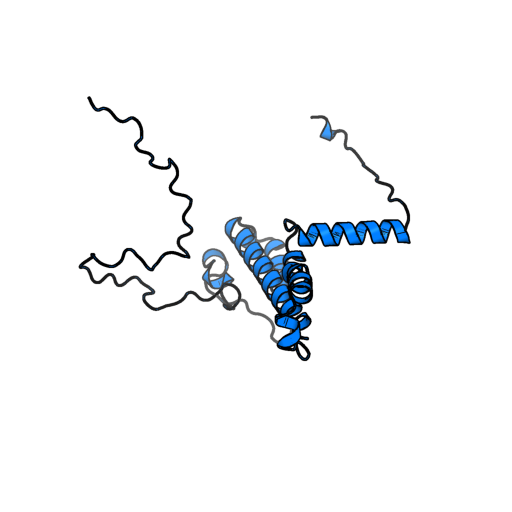 A 1 102 ? -3.073 5.252 2.545 1.00 93.06 102 LYS A O 1
ATOM 833 N N . LEU A 1 103 ? -4.419 3.773 3.558 1.00 92.94 103 LEU A N 1
ATOM 834 C CA . LEU A 1 103 ? -3.510 2.634 3.374 1.00 92.94 103 LEU A CA 1
ATOM 835 C C . LEU A 1 103 ? -3.330 2.263 1.902 1.00 92.94 103 LEU A C 1
ATOM 837 O O . LEU A 1 103 ? -2.206 1.996 1.479 1.00 92.94 103 LEU A O 1
ATOM 841 N N . GLN A 1 104 ? -4.417 2.236 1.135 1.00 92.12 104 GLN A N 1
ATOM 842 C CA . GLN A 1 104 ? -4.403 1.911 -0.286 1.00 92.12 104 GLN A CA 1
ATOM 843 C C . GLN A 1 104 ? -3.606 2.956 -1.077 1.00 92.12 104 GLN A C 1
ATOM 845 O O . GLN A 1 104 ? -2.670 2.595 -1.786 1.00 92.12 104 GLN A O 1
ATOM 850 N N . THR A 1 105 ? -3.891 4.247 -0.885 1.00 91.62 105 THR A N 1
ATOM 851 C CA . THR A 1 105 ? -3.165 5.348 -1.535 1.00 91.62 105 THR A CA 1
ATOM 852 C C . THR A 1 105 ? -1.677 5.319 -1.183 1.00 91.62 105 THR A C 1
ATOM 854 O O . THR A 1 105 ? -0.834 5.541 -2.049 1.00 91.62 105 THR A O 1
ATOM 857 N N . ARG A 1 106 ? -1.321 4.976 0.065 1.00 91.81 106 ARG A N 1
ATOM 858 C CA . ARG A 1 106 ? 0.088 4.856 0.466 1.00 91.81 106 ARG A CA 1
ATOM 859 C C . ARG A 1 106 ? 0.795 3.714 -0.261 1.00 91.81 106 ARG A C 1
ATOM 861 O O . ARG A 1 106 ? 1.883 3.924 -0.781 1.00 91.81 106 ARG A O 1
ATOM 868 N N . LYS A 1 107 ? 0.155 2.542 -0.363 1.00 91.69 107 LYS A N 1
ATOM 869 C CA . LYS A 1 107 ? 0.687 1.411 -1.142 1.00 91.69 107 LYS A CA 1
ATOM 870 C C . LYS A 1 107 ? 0.888 1.776 -2.612 1.00 91.69 107 LYS A C 1
ATOM 872 O O . LYS A 1 107 ? 1.913 1.414 -3.177 1.00 91.69 107 LYS A O 1
ATOM 877 N N . PHE A 1 108 ? -0.061 2.498 -3.211 1.00 91.25 108 PHE A N 1
ATOM 878 C CA . PHE A 1 108 ? 0.078 2.983 -4.583 1.00 91.25 108 PHE A CA 1
ATOM 879 C C . PHE A 1 108 ? 1.265 3.929 -4.735 1.00 91.25 108 PHE A C 1
ATOM 881 O O . PHE A 1 108 ? 2.079 3.720 -5.626 1.00 91.25 108 PHE A O 1
ATOM 888 N N . SER A 1 109 ? 1.407 4.916 -3.849 1.00 91.56 109 SER A N 1
ATOM 889 C CA . SER A 1 109 ? 2.538 5.852 -3.876 1.00 91.56 109 SER A CA 1
ATOM 890 C C . SER A 1 109 ? 3.887 5.129 -3.767 1.00 91.56 109 SER A C 1
ATOM 892 O O . SER A 1 109 ? 4.785 5.351 -4.582 1.00 91.56 109 SER A O 1
ATOM 894 N N . ASP A 1 110 ? 4.001 4.180 -2.832 1.00 90.88 110 ASP A N 1
ATOM 895 C CA . ASP A 1 110 ? 5.209 3.369 -2.660 1.00 90.88 110 ASP A CA 1
ATOM 896 C C . ASP A 1 110 ? 5.505 2.530 -3.920 1.00 90.88 110 ASP A C 1
ATOM 898 O O . ASP A 1 110 ? 6.645 2.478 -4.389 1.00 90.88 110 ASP A O 1
ATOM 902 N N . ALA A 1 111 ? 4.483 1.906 -4.515 1.00 91.00 111 ALA A N 1
ATOM 903 C CA . ALA A 1 111 ? 4.627 1.106 -5.729 1.00 91.00 111 ALA A CA 1
ATOM 904 C C . ALA A 1 111 ? 5.010 1.948 -6.952 1.00 91.00 111 ALA A C 1
ATOM 906 O O . ALA A 1 111 ? 5.890 1.550 -7.714 1.00 91.00 111 ALA A O 1
ATOM 907 N N . ILE A 1 112 ? 4.400 3.123 -7.122 1.00 91.12 112 ILE A N 1
ATOM 908 C CA . ILE A 1 112 ? 4.745 4.079 -8.180 1.00 91.12 112 ILE A CA 1
ATOM 909 C C . ILE A 1 112 ? 6.207 4.501 -8.026 1.00 91.12 112 ILE A C 1
ATOM 911 O O . ILE A 1 112 ? 6.973 4.395 -8.979 1.00 91.12 112 ILE A O 1
ATOM 915 N N . SER A 1 113 ? 6.631 4.887 -6.820 1.00 90.50 113 SER A N 1
ATOM 916 C CA . SER A 1 113 ? 8.018 5.279 -6.538 1.00 90.50 113 SER A CA 1
ATOM 917 C C . SER A 1 113 ? 9.022 4.164 -6.862 1.00 90.50 113 SER A C 1
ATOM 919 O O . SER A 1 113 ? 10.055 4.401 -7.495 1.00 90.50 113 SER A O 1
ATOM 921 N N . ILE A 1 114 ? 8.710 2.917 -6.489 1.00 89.31 114 ILE A N 1
ATOM 922 C CA . ILE A 1 114 ? 9.547 1.755 -6.813 1.00 89.31 114 ILE A CA 1
ATOM 923 C C . ILE A 1 114 ? 9.635 1.539 -8.325 1.00 89.31 114 ILE A C 1
ATOM 925 O O . ILE A 1 114 ? 10.733 1.310 -8.830 1.00 89.31 114 ILE A O 1
ATOM 929 N N . ASN A 1 115 ? 8.516 1.609 -9.045 1.00 87.44 115 ASN A N 1
ATOM 930 C CA . ASN A 1 115 ? 8.510 1.375 -10.487 1.00 87.44 115 ASN A CA 1
ATOM 931 C C . ASN A 1 115 ? 9.205 2.499 -11.249 1.00 87.44 115 ASN A C 1
ATOM 933 O O . ASN A 1 115 ? 10.063 2.201 -12.069 1.00 87.44 115 ASN A O 1
ATOM 937 N N . LEU A 1 116 ? 8.972 3.763 -10.886 1.00 86.81 116 LEU A N 1
ATOM 938 C CA . LEU A 1 116 ? 9.715 4.900 -11.434 1.00 86.81 116 LEU A CA 1
ATOM 939 C C . LEU A 1 116 ? 11.224 4.762 -11.204 1.00 86.81 116 LEU A C 1
ATOM 941 O O . LEU A 1 116 ? 12.020 5.120 -12.064 1.00 86.81 116 LEU A O 1
ATOM 945 N N . ARG A 1 117 ? 11.653 4.224 -10.055 1.00 85.31 117 ARG A N 1
ATOM 946 C CA . ARG A 1 117 ? 13.079 3.958 -9.817 1.00 85.31 117 ARG A CA 1
ATOM 947 C C . ARG A 1 117 ? 13.622 2.849 -10.721 1.00 85.31 117 ARG A C 1
ATOM 949 O O . ARG A 1 117 ? 14.764 2.948 -11.152 1.00 85.31 117 ARG A O 1
ATOM 956 N N . LYS A 1 118 ? 12.832 1.809 -11.004 1.00 82.25 118 LYS A N 1
ATOM 957 C CA . LYS A 1 118 ? 13.224 0.709 -11.901 1.00 82.25 118 LYS A CA 1
ATOM 958 C C . LYS A 1 118 ? 13.277 1.140 -13.369 1.00 82.25 118 LYS A C 1
ATOM 960 O O . LYS A 1 118 ? 14.169 0.701 -14.083 1.00 82.25 118 LYS A O 1
ATOM 965 N N . THR A 1 119 ? 12.364 2.009 -13.804 1.00 70.75 119 THR A N 1
ATOM 966 C CA . THR A 1 119 ? 12.252 2.451 -15.205 1.00 70.75 119 THR A CA 1
ATOM 967 C C . THR A 1 119 ? 13.222 3.574 -15.581 1.00 70.75 119 THR A C 1
ATOM 969 O O . THR A 1 119 ? 13.446 3.810 -16.762 1.00 70.75 119 THR A O 1
ATOM 972 N N . LYS A 1 120 ? 13.876 4.227 -14.610 1.00 63.91 120 LYS A N 1
ATOM 973 C CA . LYS A 1 120 ? 14.895 5.279 -14.826 1.00 63.91 120 LYS A CA 1
ATOM 974 C C . LYS A 1 120 ? 16.203 4.812 -15.489 1.00 63.91 120 LYS A C 1
ATOM 976 O O . LYS A 1 120 ? 17.153 5.588 -15.573 1.00 63.91 120 LYS A O 1
ATOM 981 N N . ASN A 1 121 ? 16.279 3.579 -15.983 1.00 61.34 121 ASN A N 1
ATOM 982 C CA . ASN A 1 121 ? 17.444 3.053 -16.698 1.00 61.34 121 ASN A CA 1
ATOM 983 C C . ASN A 1 121 ? 17.462 3.471 -18.189 1.00 61.34 121 ASN A C 1
ATOM 985 O O . ASN A 1 121 ? 17.802 2.687 -19.066 1.00 61.34 121 ASN A O 1
ATOM 989 N N . THR A 1 122 ? 17.099 4.722 -18.487 1.00 60.91 122 THR A N 1
ATOM 990 C CA . THR A 1 122 ? 17.006 5.301 -19.843 1.00 60.91 122 THR A CA 1
ATOM 991 C C . THR A 1 122 ? 18.309 5.925 -20.346 1.00 60.91 122 THR A C 1
ATOM 993 O O . THR A 1 122 ? 18.306 6.602 -21.369 1.00 60.91 122 THR A O 1
ATOM 996 N N . LYS A 1 123 ? 19.445 5.691 -19.673 1.00 61.41 123 LYS A N 1
ATOM 997 C CA . LYS A 1 123 ? 20.744 6.305 -20.020 1.00 61.41 123 LYS A CA 1
ATOM 998 C C . LYS A 1 123 ? 21.227 6.032 -21.456 1.00 61.41 123 LYS A C 1
ATOM 1000 O O . LYS A 1 123 ? 22.122 6.730 -21.910 1.00 61.41 123 LYS A O 1
ATOM 1005 N N . ASN A 1 124 ? 20.630 5.070 -22.163 1.00 66.31 124 ASN A N 1
ATOM 1006 C CA . ASN A 1 124 ? 21.092 4.607 -23.473 1.00 66.31 124 ASN A CA 1
ATOM 1007 C C . ASN A 1 124 ? 20.054 4.769 -24.601 1.00 66.31 124 ASN A C 1
ATOM 1009 O O . ASN A 1 124 ? 20.256 4.205 -25.675 1.00 66.31 124 ASN A O 1
ATOM 1013 N N . VAL A 1 125 ? 18.943 5.486 -24.382 1.00 77.81 125 VAL A N 1
ATOM 1014 C CA . VAL A 1 125 ? 17.946 5.697 -25.448 1.00 77.81 125 VAL A CA 1
ATOM 1015 C C . VAL A 1 125 ? 18.435 6.803 -26.381 1.00 77.81 125 VAL A C 1
ATOM 1017 O O . VAL A 1 125 ? 18.526 7.963 -25.987 1.00 77.81 125 VAL A O 1
ATOM 1020 N N . THR A 1 126 ? 18.775 6.440 -27.617 1.00 83.75 126 THR A N 1
ATOM 1021 C CA . THR A 1 126 ? 19.262 7.388 -28.637 1.00 83.75 126 THR A CA 1
ATOM 1022 C C . THR A 1 126 ? 18.096 7.914 -29.478 1.00 83.75 126 THR A C 1
ATOM 1024 O O . THR A 1 126 ? 17.150 7.175 -29.744 1.00 83.75 126 THR A O 1
ATOM 1027 N N . ALA A 1 127 ? 18.160 9.160 -29.964 1.00 85.69 127 ALA A N 1
ATOM 1028 C CA . ALA A 1 127 ? 17.116 9.738 -30.824 1.00 85.69 127 ALA A CA 1
ATOM 1029 C C . ALA A 1 127 ? 16.810 8.875 -32.067 1.00 85.69 127 ALA A C 1
ATOM 1031 O O . ALA A 1 127 ? 15.657 8.753 -32.470 1.00 85.69 127 ALA A O 1
ATOM 1032 N N . THR A 1 128 ? 17.819 8.196 -32.621 1.00 87.31 128 THR A N 1
ATOM 1033 C CA . THR A 1 128 ? 17.665 7.239 -33.730 1.00 87.31 128 THR A CA 1
ATOM 1034 C C . THR A 1 128 ? 16.798 6.032 -33.368 1.00 87.31 128 THR A C 1
ATOM 1036 O O . THR A 1 128 ? 16.030 5.561 -34.200 1.00 87.31 128 THR A O 1
ATOM 1039 N N . GLN A 1 129 ? 16.866 5.552 -32.123 1.00 84.62 129 GLN A N 1
ATOM 1040 C CA . GLN A 1 129 ? 16.024 4.456 -31.638 1.00 84.62 129 GLN A CA 1
ATOM 1041 C C . GLN A 1 129 ? 14.574 4.913 -31.458 1.00 84.62 129 GLN A C 1
ATOM 1043 O O . GLN A 1 129 ? 13.666 4.154 -31.767 1.00 84.62 129 GLN A O 1
ATOM 1048 N N . MET A 1 130 ? 14.340 6.160 -31.032 1.00 84.12 130 MET A N 1
ATOM 1049 C CA . MET A 1 130 ? 12.978 6.699 -30.898 1.00 84.12 130 MET A CA 1
ATOM 1050 C C . MET A 1 130 ? 12.289 6.957 -32.244 1.00 84.12 130 MET A C 1
ATOM 1052 O O . MET A 1 130 ? 11.065 6.964 -32.305 1.00 84.12 130 MET A O 1
ATOM 1056 N N . LEU A 1 131 ? 13.053 7.144 -33.324 1.00 89.06 131 LEU A N 1
ATOM 1057 C CA . LEU A 1 131 ? 12.509 7.226 -34.684 1.00 89.06 131 LEU A CA 1
ATOM 1058 C C . LEU A 1 131 ? 12.152 5.847 -35.260 1.00 89.06 131 LEU A C 1
ATOM 1060 O O . LEU A 1 131 ? 11.386 5.765 -36.220 1.00 89.06 131 LEU A O 1
ATOM 1064 N N . ASN A 1 132 ? 12.685 4.764 -34.687 1.00 91.25 132 ASN A N 1
ATOM 1065 C CA . ASN A 1 132 ? 12.346 3.414 -35.107 1.00 91.25 132 ASN A CA 1
ATOM 1066 C C . ASN A 1 132 ? 10.988 2.997 -34.519 1.00 91.25 132 ASN A C 1
ATOM 1068 O O . ASN A 1 132 ? 10.829 2.860 -33.303 1.00 91.25 132 ASN A O 1
ATOM 1072 N N . ARG A 1 133 ? 10.017 2.751 -35.403 1.00 89.38 133 ARG A N 1
ATOM 1073 C CA . ARG A 1 133 ? 8.654 2.357 -35.034 1.00 89.38 133 ARG A CA 1
ATOM 1074 C C . ARG A 1 133 ? 8.614 1.050 -34.242 1.00 89.38 133 ARG A C 1
ATOM 1076 O O . ARG A 1 133 ? 7.848 0.976 -33.290 1.00 89.38 133 ARG A O 1
ATOM 1083 N N . ASP A 1 134 ? 9.471 0.081 -34.559 1.00 88.81 134 ASP A N 1
ATOM 1084 C CA . ASP A 1 134 ? 9.496 -1.221 -33.875 1.00 88.81 134 ASP A CA 1
ATOM 1085 C C . ASP A 1 134 ? 10.008 -1.095 -32.433 1.00 88.81 134 ASP A C 1
ATOM 1087 O O . ASP A 1 134 ? 9.516 -1.749 -31.513 1.00 88.81 134 ASP A O 1
ATOM 1091 N N . TYR A 1 135 ? 10.982 -0.207 -32.214 1.00 85.56 135 TYR A N 1
ATOM 1092 C CA . TYR A 1 135 ? 11.508 0.079 -30.879 1.00 85.56 135 TYR A CA 1
ATOM 1093 C C . TYR A 1 135 ? 10.464 0.782 -30.006 1.00 85.56 135 TYR A C 1
ATOM 1095 O O . TYR A 1 135 ? 10.274 0.420 -28.843 1.00 85.56 135 TYR A O 1
ATOM 1103 N N . VAL A 1 136 ? 9.764 1.768 -30.575 1.00 85.75 136 VAL A N 1
ATOM 1104 C CA . VAL A 1 136 ? 8.675 2.475 -29.891 1.00 85.75 136 VAL A CA 1
ATOM 1105 C C . VAL A 1 136 ? 7.520 1.525 -29.589 1.00 85.75 136 VAL A C 1
ATOM 1107 O O . VAL A 1 136 ? 6.996 1.552 -28.478 1.00 85.75 136 VAL A O 1
ATOM 1110 N N . ASP A 1 137 ? 7.164 0.647 -30.524 1.00 87.38 137 ASP A N 1
ATOM 1111 C CA . ASP A 1 137 ? 6.099 -0.332 -30.320 1.00 87.38 137 ASP A CA 1
ATOM 1112 C C . ASP A 1 137 ? 6.452 -1.324 -29.202 1.00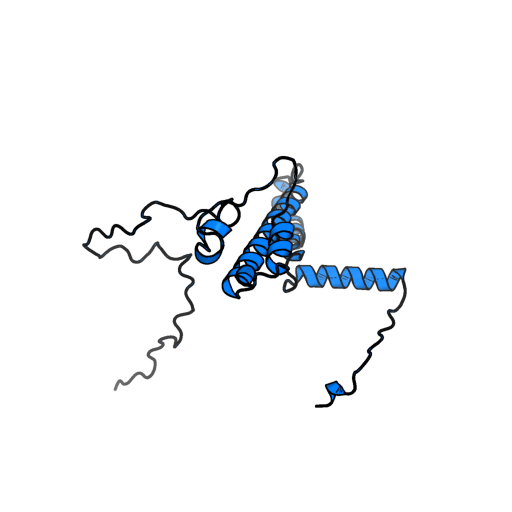 87.38 137 ASP A C 1
ATOM 1114 O O . ASP A 1 137 ? 5.644 -1.564 -28.304 1.00 87.38 137 ASP A O 1
ATOM 1118 N N . GLY A 1 138 ? 7.699 -1.804 -29.156 1.00 84.75 138 GLY A N 1
ATOM 1119 C CA . GLY A 1 138 ? 8.204 -2.603 -28.038 1.00 84.75 138 GLY A CA 1
ATOM 1120 C C . GLY A 1 138 ? 8.164 -1.859 -26.697 1.00 84.75 138 GLY A C 1
ATOM 1121 O O . GLY A 1 138 ? 7.865 -2.461 -25.666 1.00 84.75 138 GLY A O 1
ATOM 1122 N N . LEU A 1 139 ? 8.408 -0.544 -26.694 1.00 78.81 139 LEU A N 1
ATOM 1123 C CA . LEU A 1 139 ? 8.314 0.284 -25.491 1.00 78.81 139 LEU A CA 1
ATOM 1124 C C . LEU A 1 139 ? 6.866 0.476 -25.020 1.00 78.81 139 LEU A C 1
ATOM 1126 O O . LEU A 1 139 ? 6.621 0.446 -23.815 1.00 78.81 139 LEU A O 1
ATOM 1130 N N . ILE A 1 140 ? 5.919 0.634 -25.946 1.00 80.50 140 ILE A N 1
ATOM 1131 C CA . ILE A 1 140 ? 4.483 0.759 -25.651 1.00 80.50 140 ILE A CA 1
ATOM 1132 C C . ILE A 1 140 ? 3.929 -0.556 -25.090 1.00 80.50 140 ILE A C 1
ATOM 1134 O O . ILE A 1 140 ? 3.165 -0.545 -24.126 1.00 80.50 140 ILE A O 1
ATOM 1138 N N . HIS A 1 141 ? 4.356 -1.691 -25.646 1.00 79.88 141 HIS A N 1
ATOM 1139 C CA . HIS A 1 141 ? 3.940 -3.020 -25.195 1.00 79.88 141 HIS A CA 1
ATOM 1140 C C . HIS A 1 141 ? 4.621 -3.475 -23.892 1.00 79.88 141 HIS A C 1
ATOM 1142 O O . HIS A 1 141 ? 4.263 -4.520 -23.338 1.00 79.88 141 HIS A O 1
ATOM 1148 N N . ASN A 1 142 ? 5.576 -2.706 -23.356 1.00 78.94 142 ASN A N 1
ATOM 1149 C CA . ASN A 1 142 ? 6.170 -3.007 -22.059 1.00 78.94 142 ASN A CA 1
ATOM 1150 C C . ASN A 1 142 ? 5.166 -2.748 -20.927 1.00 78.94 142 ASN A C 1
ATOM 1152 O O . ASN A 1 142 ? 4.923 -1.620 -20.501 1.00 78.94 142 ASN A O 1
ATOM 1156 N N . ASP A 1 143 ? 4.665 -3.834 -20.341 1.00 78.19 143 ASP A N 1
ATOM 1157 C CA . ASP A 1 143 ? 3.749 -3.809 -19.193 1.00 78.19 143 ASP A CA 1
ATOM 1158 C C . ASP A 1 143 ? 4.355 -3.231 -17.900 1.00 78.19 143 ASP A C 1
ATOM 1160 O O . ASP A 1 143 ? 3.664 -3.131 -16.879 1.00 78.19 143 ASP A O 1
ATOM 1164 N N . ASP A 1 144 ? 5.643 -2.880 -17.902 1.00 76.94 144 ASP A N 1
ATOM 1165 C CA . ASP A 1 144 ? 6.366 -2.387 -16.731 1.00 76.94 144 ASP A CA 1
ATOM 1166 C C . ASP A 1 144 ? 5.716 -1.133 -16.139 1.00 76.94 144 ASP A C 1
ATOM 1168 O O . ASP A 1 144 ? 5.624 -1.009 -14.912 1.00 76.94 144 ASP A O 1
ATOM 1172 N N . ALA A 1 145 ? 5.156 -0.266 -16.988 1.00 76.25 145 ALA A N 1
ATOM 1173 C CA . ALA A 1 145 ? 4.420 0.922 -16.564 1.00 76.25 145 ALA A CA 1
ATOM 1174 C C . ALA A 1 145 ? 3.162 0.592 -15.741 1.00 76.25 145 ALA A C 1
ATOM 1176 O O . ALA A 1 145 ? 2.809 1.349 -14.843 1.00 76.25 145 ALA A O 1
ATOM 1177 N N . PHE A 1 146 ? 2.519 -0.557 -15.970 1.00 83.50 146 PHE A N 1
ATOM 1178 C CA . PHE A 1 146 ? 1.294 -0.967 -15.270 1.00 83.50 146 PHE A CA 1
ATOM 1179 C C . PHE A 1 146 ? 1.563 -1.814 -14.023 1.00 83.50 146 PHE A C 1
ATOM 1181 O O . PHE A 1 146 ? 0.647 -2.156 -13.271 1.00 83.50 146 PHE A O 1
ATOM 1188 N N . THR A 1 147 ? 2.825 -2.149 -13.745 1.00 84.94 147 THR A N 1
ATOM 1189 C CA . THR A 1 147 ? 3.178 -3.026 -12.621 1.00 84.94 147 THR A CA 1
ATOM 1190 C C . THR A 1 147 ? 2.853 -2.435 -11.251 1.00 84.94 147 THR A C 1
ATOM 1192 O O . THR A 1 147 ? 2.664 -3.199 -10.303 1.00 84.94 147 THR A O 1
ATOM 1195 N N . PHE A 1 148 ? 2.725 -1.109 -11.117 1.00 89.00 148 PHE A N 1
ATOM 1196 C CA . PHE A 1 148 ? 2.318 -0.484 -9.849 1.00 89.00 148 PHE A CA 1
ATOM 1197 C C . PHE A 1 148 ? 0.884 -0.857 -9.453 1.00 89.00 148 PHE A C 1
ATOM 1199 O O . PHE A 1 148 ? 0.570 -0.918 -8.265 1.00 89.00 148 PHE A O 1
ATOM 1206 N N . LEU A 1 149 ? 0.037 -1.194 -10.431 1.00 90.69 149 LEU A N 1
ATOM 1207 C CA . LEU A 1 149 ? -1.344 -1.607 -10.193 1.00 90.69 149 LEU A CA 1
ATOM 1208 C C . LEU A 1 149 ? -1.458 -3.004 -9.567 1.00 90.69 149 LEU A C 1
ATOM 1210 O O . LEU A 1 149 ? -2.527 -3.375 -9.094 1.00 90.69 149 LEU A O 1
ATOM 1214 N N . ARG A 1 150 ? -0.354 -3.759 -9.449 1.00 89.06 150 ARG A N 1
ATOM 1215 C CA . ARG A 1 150 ? -0.308 -5.018 -8.678 1.00 89.06 150 ARG A CA 1
ATOM 1216 C C . ARG A 1 150 ? -0.699 -4.834 -7.207 1.00 89.06 150 ARG A C 1
ATOM 1218 O O . ARG A 1 150 ? -0.941 -5.821 -6.524 1.00 89.06 150 ARG A O 1
ATOM 1225 N N . CYS A 1 151 ? -0.725 -3.608 -6.688 1.00 87.56 151 CYS A N 1
ATOM 1226 C CA . CYS A 1 151 ? -1.187 -3.338 -5.329 1.00 87.56 151 CYS A CA 1
ATOM 1227 C C . CYS A 1 151 ? -2.706 -3.460 -5.154 1.00 87.56 151 CYS A C 1
ATOM 1229 O O . CYS A 1 151 ? -3.156 -3.628 -4.018 1.00 87.56 151 CYS A O 1
ATOM 1231 N N . ASP A 1 152 ? -3.478 -3.385 -6.240 1.00 89.31 152 ASP A N 1
ATOM 1232 C CA . ASP A 1 152 ? -4.929 -3.511 -6.211 1.00 89.31 152 ASP A CA 1
ATOM 1233 C C . ASP A 1 152 ? -5.364 -4.897 -6.673 1.00 89.31 152 ASP A C 1
ATOM 1235 O O . ASP A 1 152 ? -5.047 -5.331 -7.777 1.00 89.31 152 ASP A O 1
ATOM 1239 N N . ARG A 1 153 ? -6.142 -5.578 -5.832 1.00 87.62 153 ARG A N 1
ATOM 1240 C CA . ARG A 1 153 ? -6.666 -6.913 -6.124 1.00 87.62 153 ARG A CA 1
ATOM 1241 C C . ARG A 1 153 ? -7.661 -6.906 -7.286 1.00 87.62 153 ARG A C 1
ATOM 1243 O O . ARG A 1 153 ? -7.836 -7.938 -7.924 1.00 87.62 153 ARG A O 1
ATOM 1250 N N . SER A 1 154 ? -8.300 -5.770 -7.554 1.00 89.31 154 SER A N 1
ATOM 1251 C CA . SER A 1 154 ? -9.207 -5.610 -8.691 1.00 89.31 154 SER A CA 1
ATOM 1252 C C . SER A 1 154 ? -8.466 -5.407 -10.020 1.00 89.31 154 SER A C 1
ATOM 1254 O O . SER A 1 154 ? -9.052 -5.589 -11.082 1.00 89.31 154 SER A O 1
ATOM 1256 N N . SER A 1 155 ? -7.167 -5.080 -9.990 1.00 91.88 155 SER A N 1
ATOM 1257 C CA . SER A 1 155 ? -6.426 -4.745 -11.203 1.00 91.88 155 SER A CA 1
ATOM 1258 C C . SER A 1 155 ? -6.071 -5.976 -12.050 1.00 91.88 155 SER A C 1
ATOM 1260 O O . SER A 1 155 ? -5.592 -6.984 -11.513 1.00 91.88 155 SER A O 1
ATOM 1262 N N . PRO A 1 156 ? -6.142 -5.874 -13.392 1.00 91.25 156 PRO A N 1
ATOM 1263 C CA . PRO A 1 156 ? -5.587 -6.880 -14.297 1.00 91.25 156 PRO A CA 1
ATOM 1264 C C . PRO A 1 156 ? -4.110 -7.204 -14.021 1.00 91.25 156 PRO A C 1
ATOM 1266 O O . PRO A 1 156 ? -3.693 -8.359 -14.132 1.00 91.25 156 PRO A O 1
ATOM 1269 N N . ALA A 1 157 ? -3.311 -6.217 -13.595 1.00 91.06 157 ALA A N 1
ATOM 1270 C CA . ALA A 1 157 ? -1.895 -6.415 -13.286 1.00 91.06 157 ALA A CA 1
ATOM 1271 C C . ALA A 1 157 ? -1.685 -7.362 -12.090 1.00 91.06 157 ALA A C 1
ATOM 1273 O O . ALA A 1 157 ? -0.742 -8.162 -12.088 1.00 91.06 157 ALA A O 1
ATOM 1274 N N . PHE A 1 158 ? -2.572 -7.310 -11.090 1.00 93.38 158 PHE A N 1
ATOM 1275 C CA . PHE A 1 158 ? -2.560 -8.230 -9.953 1.00 93.38 158 PHE A CA 1
ATOM 1276 C C . PHE A 1 158 ? -2.912 -9.654 -10.385 1.00 93.38 158 PHE A C 1
ATOM 1278 O O . PHE A 1 158 ? -2.186 -10.592 -10.056 1.00 93.38 158 PHE A O 1
ATOM 1285 N N . TRP A 1 159 ? -3.970 -9.829 -11.178 1.00 94.00 159 TRP A N 1
ATOM 1286 C CA . TRP A 1 159 ? -4.371 -11.152 -11.665 1.00 94.00 159 TRP A CA 1
ATOM 1287 C C . TRP A 1 159 ? -3.336 -11.773 -12.602 1.00 94.00 159 TRP A C 1
ATOM 1289 O O . TRP A 1 159 ? -3.058 -12.968 -12.502 1.00 94.00 159 TRP A O 1
ATOM 1299 N N . LYS A 1 160 ? -2.674 -10.966 -13.440 1.00 92.38 160 LYS A N 1
ATOM 1300 C CA . LYS A 1 160 ? -1.542 -11.411 -14.264 1.00 92.38 160 LYS A CA 1
ATOM 1301 C C . LYS A 1 160 ? -0.383 -11.922 -13.406 1.00 92.38 160 LYS A C 1
ATOM 1303 O O . LYS A 1 160 ? 0.202 -12.954 -13.736 1.00 92.38 160 LYS A O 1
ATOM 1308 N N . LEU A 1 161 ? -0.065 -11.239 -12.301 1.00 92.62 161 LEU A N 1
ATOM 1309 C CA . LEU A 1 161 ? 0.937 -11.702 -11.335 1.00 92.62 161 LEU A CA 1
ATOM 1310 C C . LEU A 1 161 ? 0.510 -13.029 -10.690 1.00 92.62 161 LEU A C 1
ATOM 1312 O O . LEU A 1 161 ? 1.278 -13.986 -10.718 1.00 92.62 161 LEU A O 1
ATOM 1316 N N . LYS A 1 162 ? -0.719 -13.115 -10.168 1.00 94.75 162 LYS A N 1
ATOM 1317 C CA . LYS A 1 162 ? -1.225 -14.327 -9.504 1.00 94.75 162 LYS A CA 1
ATOM 1318 C C . LYS A 1 162 ? -1.311 -15.529 -10.432 1.00 94.75 162 LYS A C 1
ATOM 1320 O O . LYS A 1 162 ? -0.909 -16.618 -10.038 1.00 94.75 162 LYS A O 1
ATOM 1325 N N . LYS A 1 163 ? -1.718 -15.333 -11.687 1.00 94.81 163 LYS A N 1
ATOM 1326 C CA . LYS A 1 163 ? -1.670 -16.376 -12.718 1.00 94.81 163 LYS A CA 1
ATOM 1327 C C . LYS A 1 163 ? -0.250 -16.923 -12.892 1.00 94.81 163 LYS A C 1
ATOM 1329 O O . LYS A 1 163 ? -0.069 -18.136 -12.930 1.00 94.81 163 LYS A O 1
ATOM 1334 N N . LYS A 1 164 ? 0.758 -16.046 -12.981 1.00 94.50 164 LYS A N 1
ATOM 1335 C CA . LYS A 1 164 ? 2.167 -16.458 -13.108 1.00 94.50 164 LYS A CA 1
ATOM 1336 C C . LYS A 1 164 ? 2.662 -17.206 -11.866 1.00 94.50 164 LYS A C 1
ATOM 1338 O O . LYS A 1 164 ? 3.322 -18.226 -12.021 1.00 94.50 164 LYS A O 1
ATOM 1343 N N . GLU A 1 165 ? 2.317 -16.741 -10.664 1.00 95.31 165 GLU A N 1
ATOM 1344 C CA . GLU A 1 165 ? 2.656 -17.424 -9.403 1.00 95.31 165 GLU A CA 1
ATOM 1345 C C . GLU A 1 165 ? 2.044 -18.829 -9.337 1.00 95.31 165 GLU A C 1
ATOM 1347 O O . GLU A 1 165 ? 2.745 -19.786 -9.025 1.00 95.31 165 GLU A O 1
ATOM 1352 N N . VAL A 1 166 ? 0.768 -18.982 -9.703 1.00 94.81 166 VAL A N 1
ATOM 1353 C CA . VAL A 1 166 ? 0.097 -20.291 -9.738 1.00 94.81 166 VAL A CA 1
ATOM 1354 C C . VAL A 1 166 ? 0.748 -21.226 -10.755 1.00 94.81 166 VAL A C 1
ATOM 1356 O O . VAL A 1 166 ? 1.050 -22.366 -10.424 1.00 94.81 166 VAL A O 1
ATOM 1359 N N . MET A 1 167 ? 1.050 -20.745 -11.964 1.00 96.06 167 MET A N 1
ATOM 1360 C CA . MET A 1 167 ? 1.753 -21.548 -12.975 1.00 96.06 167 MET A CA 1
ATOM 1361 C C . MET A 1 167 ? 3.168 -21.949 -12.533 1.00 96.06 167 MET A C 1
ATOM 1363 O O . MET A 1 167 ? 3.648 -23.025 -12.888 1.00 96.06 167 MET A O 1
ATOM 1367 N N . ALA A 1 168 ? 3.850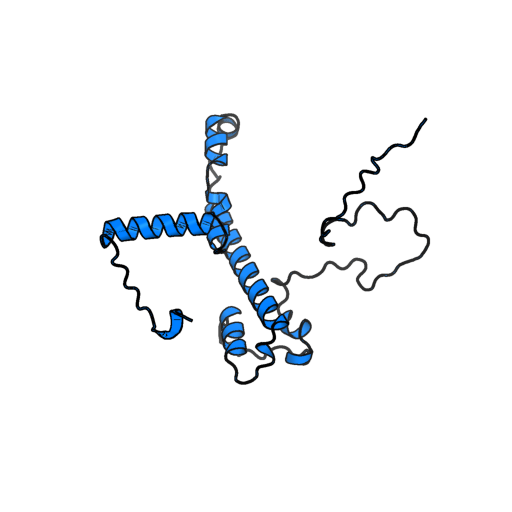 -21.097 -11.763 1.00 96.62 168 ALA A N 1
ATOM 1368 C CA . ALA A 1 168 ? 5.140 -21.431 -11.171 1.00 96.62 168 ALA A CA 1
ATOM 1369 C C . ALA A 1 168 ? 4.996 -22.511 -10.088 1.00 96.62 168 ALA A C 1
ATOM 1371 O O . ALA A 1 168 ? 5.752 -23.479 -10.109 1.00 96.62 168 ALA A O 1
ATOM 1372 N N . MET A 1 169 ? 3.992 -22.392 -9.211 1.00 95.94 169 MET A N 1
ATOM 1373 C CA . MET A 1 169 ? 3.687 -23.405 -8.195 1.00 95.94 169 MET A CA 1
ATOM 1374 C C . MET A 1 169 ? 3.337 -24.752 -8.825 1.00 95.94 169 MET A C 1
ATOM 1376 O O . MET A 1 169 ? 3.893 -25.754 -8.404 1.00 95.94 169 MET A O 1
ATOM 1380 N N . ILE A 1 170 ? 2.512 -24.785 -9.877 1.00 95.44 170 ILE A N 1
ATOM 1381 C CA . ILE A 1 170 ? 2.170 -26.033 -10.582 1.00 95.44 170 ILE A CA 1
ATOM 1382 C C . ILE A 1 170 ? 3.425 -26.722 -11.127 1.00 95.44 170 ILE A C 1
ATOM 1384 O O . ILE A 1 170 ? 3.569 -27.936 -11.019 1.00 95.44 170 ILE A O 1
ATOM 1388 N N . ARG A 1 171 ? 4.363 -25.949 -11.687 1.00 95.44 171 ARG A N 1
ATOM 1389 C CA . ARG A 1 171 ? 5.619 -26.491 -12.222 1.00 95.44 171 ARG A CA 1
ATOM 1390 C C . ARG A 1 171 ? 6.549 -27.026 -11.127 1.00 95.44 171 ARG A C 1
ATOM 1392 O O . ARG A 1 171 ? 7.262 -27.987 -11.382 1.00 95.44 171 ARG A O 1
ATOM 1399 N N . GLN A 1 172 ? 6.588 -26.387 -9.956 1.00 96.38 172 GLN A N 1
ATOM 1400 C CA . GLN A 1 172 ? 7.531 -26.728 -8.880 1.00 96.38 172 GLN A CA 1
ATOM 1401 C C . GLN A 1 172 ? 6.985 -27.761 -7.889 1.00 96.38 172 GLN A C 1
ATOM 1403 O O . GLN A 1 172 ? 7.729 -28.622 -7.437 1.00 96.38 172 GLN A O 1
ATOM 1408 N N . LEU A 1 173 ? 5.707 -27.653 -7.532 1.00 94.62 173 LEU A N 1
ATOM 1409 C CA . LEU A 1 173 ? 5.050 -28.441 -6.486 1.00 94.62 173 LEU A CA 1
ATOM 1410 C C . LEU A 1 173 ? 4.110 -29.513 -7.057 1.00 94.62 173 LEU A C 1
ATOM 1412 O O . LEU A 1 173 ? 3.677 -30.391 -6.320 1.00 94.62 173 LEU A O 1
ATOM 1416 N N . GLY A 1 174 ? 3.797 -29.451 -8.354 1.00 91.94 174 GLY A N 1
ATOM 1417 C CA . GLY A 1 174 ? 2.832 -30.336 -9.005 1.00 91.94 174 GLY A CA 1
ATOM 1418 C C . GLY A 1 174 ? 1.402 -29.789 -8.999 1.00 91.94 174 GLY A C 1
ATOM 1419 O O . GLY A 1 174 ? 1.139 -28.643 -8.626 1.00 91.94 174 GLY A O 1
ATOM 1420 N N . CYS A 1 175 ? 0.460 -30.608 -9.470 1.00 89.62 175 CYS A N 1
ATOM 1421 C CA . CYS A 1 175 ? -0.952 -30.232 -9.554 1.00 89.62 175 CYS A CA 1
ATOM 1422 C C . CYS A 1 175 ? -1.537 -30.008 -8.143 1.00 89.62 175 CYS A C 1
ATOM 1424 O O . CYS A 1 175 ? -1.387 -30.887 -7.293 1.00 89.62 175 CYS A O 1
ATOM 1426 N N . PRO A 1 176 ? -2.191 -28.865 -7.863 1.00 88.44 176 PRO A N 1
ATOM 1427 C CA . PRO A 1 176 ? -2.760 -28.605 -6.548 1.00 88.44 176 PRO A CA 1
ATOM 1428 C C . PRO A 1 176 ? -3.973 -29.502 -6.282 1.00 88.44 176 PRO A C 1
ATOM 1430 O O . PRO A 1 176 ? -4.889 -29.583 -7.099 1.00 88.44 176 PRO A O 1
ATOM 1433 N N . THR A 1 177 ? -4.027 -30.098 -5.094 1.00 89.12 177 THR A N 1
ATOM 1434 C CA . THR A 1 177 ? -5.229 -30.772 -4.590 1.00 89.12 177 THR A CA 1
ATOM 1435 C C . THR A 1 177 ? -6.098 -29.757 -3.851 1.00 89.12 177 THR A C 1
ATOM 1437 O O . THR A 1 177 ? -5.663 -29.166 -2.862 1.00 89.12 177 THR A O 1
ATOM 1440 N N . LEU A 1 178 ? -7.323 -29.527 -4.329 1.00 84.00 178 LEU A N 1
ATOM 1441 C CA . LEU A 1 178 ? -8.293 -28.664 -3.654 1.00 84.00 178 LEU A CA 1
ATOM 1442 C C . LEU A 1 178 ? -9.107 -29.493 -2.660 1.00 84.00 178 LEU A C 1
ATOM 1444 O O . LEU A 1 178 ? -9.823 -30.408 -3.057 1.00 84.00 178 LEU A O 1
ATOM 1448 N N . PHE A 1 179 ? -9.024 -29.149 -1.377 1.00 86.69 179 PHE A N 1
ATOM 1449 C CA . PHE A 1 179 ? -9.916 -29.688 -0.355 1.00 86.69 179 PHE A CA 1
ATOM 1450 C C . PHE A 1 179 ? -11.016 -28.668 -0.082 1.00 86.69 179 PHE A C 1
ATOM 1452 O O . PHE A 1 179 ? -10.731 -27.542 0.327 1.00 86.69 179 PHE A O 1
ATOM 1459 N N . LEU A 1 180 ? -12.267 -29.059 -0.317 1.00 85.44 180 LEU A N 1
ATOM 1460 C CA . LEU A 1 180 ? -13.436 -28.265 0.037 1.00 85.44 180 LEU A CA 1
ATOM 1461 C C . LEU A 1 180 ? -14.169 -28.973 1.175 1.00 85.44 180 LEU A C 1
ATOM 1463 O O . LEU A 1 180 ? -14.681 -30.075 1.000 1.00 85.44 180 LEU A O 1
ATOM 1467 N N . THR A 1 181 ? -14.208 -28.346 2.345 1.00 86.38 181 THR A N 1
ATOM 1468 C CA . THR A 1 181 ? -15.039 -28.793 3.465 1.00 86.38 181 THR A CA 1
ATOM 1469 C C . THR A 1 181 ? -16.344 -28.014 3.429 1.00 86.38 181 THR A C 1
ATOM 1471 O O . THR A 1 181 ? -16.346 -26.812 3.695 1.00 86.38 181 THR A O 1
ATOM 1474 N N . LEU A 1 182 ? -17.438 -28.687 3.089 1.00 87.19 182 LEU A N 1
ATOM 1475 C CA . LEU A 1 182 ? -18.777 -28.106 3.118 1.00 87.19 182 LEU A CA 1
ATOM 1476 C C . LEU A 1 182 ? -19.408 -28.360 4.488 1.00 87.19 182 LEU A C 1
ATOM 1478 O O . LEU A 1 182 ? -19.352 -29.474 5.008 1.00 87.19 182 LEU A O 1
ATOM 1482 N N . SER A 1 183 ? -19.988 -27.318 5.079 1.00 88.56 183 SER A N 1
ATOM 1483 C CA . SER A 1 183 ? -20.793 -27.445 6.294 1.00 88.56 183 SER A CA 1
ATOM 1484 C C . SER A 1 183 ? -22.233 -27.785 5.923 1.00 88.56 183 SER A C 1
ATOM 1486 O O . SER A 1 183 ? -22.743 -27.300 4.915 1.00 88.56 183 SER A O 1
ATOM 1488 N N . ALA A 1 184 ? -22.925 -28.547 6.773 1.00 83.81 184 ALA A N 1
ATOM 1489 C CA . ALA A 1 184 ? -24.350 -28.836 6.600 1.00 83.81 184 ALA A CA 1
ATOM 1490 C C . ALA A 1 184 ? -25.219 -27.558 6.533 1.00 83.81 184 ALA A C 1
ATOM 1492 O O . ALA A 1 184 ? -26.278 -27.566 5.915 1.00 83.81 184 ALA A O 1
ATOM 1493 N N . ALA A 1 185 ? -24.753 -26.445 7.112 1.00 83.56 185 ALA A N 1
ATOM 1494 C CA . ALA A 1 185 ? -25.460 -25.163 7.117 1.00 83.56 185 ALA A CA 1
ATOM 1495 C C . ALA A 1 185 ? -25.497 -24.437 5.754 1.00 83.56 185 ALA A C 1
ATOM 1497 O O . ALA A 1 185 ? -26.239 -23.474 5.617 1.00 83.56 185 ALA A O 1
ATOM 1498 N N . GLU A 1 186 ? -24.734 -24.877 4.746 1.00 78.12 186 GLU A N 1
ATOM 1499 C CA . GLU A 1 186 ? -24.719 -24.244 3.410 1.00 78.12 186 GLU A CA 1
ATOM 1500 C C . GLU A 1 186 ? -25.897 -24.686 2.513 1.00 78.12 186 GLU A C 1
ATOM 1502 O O . GLU A 1 186 ? -25.990 -24.265 1.365 1.00 78.12 186 GLU A O 1
ATOM 1507 N N . THR A 1 187 ? -26.797 -25.539 3.022 1.00 73.75 187 THR A N 1
ATOM 1508 C CA . THR A 1 187 ? -27.992 -26.026 2.299 1.00 73.75 187 THR A CA 1
ATOM 1509 C C . THR A 1 187 ? -29.289 -25.275 2.639 1.00 73.75 187 THR A C 1
ATOM 1511 O O . THR A 1 187 ? -30.364 -25.756 2.286 1.00 73.75 187 THR A O 1
ATOM 1514 N N . GLN A 1 188 ? -29.213 -24.121 3.316 1.00 56.44 188 GLN A N 1
ATOM 1515 C CA . GLN A 1 188 ? -30.382 -23.291 3.659 1.00 56.44 188 GLN A CA 1
ATOM 1516 C C . GLN A 1 188 ? -30.680 -22.202 2.630 1.00 56.44 188 GLN A C 1
ATOM 1518 O O . GLN A 1 188 ? -29.719 -21.570 2.138 1.00 56.44 188 GLN A O 1
#

Sequence (188 aa):
ENWNECDDKPINPKATETLLNDEIDDQNNIGIKFAPGENNKPISILMDLKVDELTFPKIYCGKQRKIKPNVKLTYAKIAKSELRMFDRRCGKVSKLFFTYKKLQTRKFSDAISINLRKTKNTKNVTATQMLNRDYVDGLIHNDDAFTFLRCDRSSPAFWKLKKKEVMAMIRQLGCPTLFLTLSAAETQ

Secondary structure (DSSP, 8-state):
----------S------TTS--SSSTTS--S----TTTTPPPPPTTT-TTHHHHH-HHHHTTPPP---TT----HHHHHHHHHHSS-GGGGSHHHHHHHHHHHHHHHHHHHHHHHHHHHT--TT--HHHHH-HHHHHHHHT-GGGGGGGGG-TTSHHHHHHHHHHHHHHHHHH-SPPPP----GGGG-

Foldseek 3Di:
DDDDPDPPDPPDPPPPPPPPDPPPDPDDDPDPPPDPQVVHDDDDLQRDPCCLLVVCCVVNVSDDDDDDPPDDDDLVNVLVPLCPDPDCPCVDPVNNVSSVVSVLVVLLVVLQVVLVVVPVPCPPDDPVLVPDPVSVVVVVPPCSNVCSVCSDPPDPNVVVVVVVVVVVCCVPVNDDDDDDDDDPVVPD

Radius of gyration: 25.98 Å; chains: 1; bounding box: 67×71×61 Å